Protein 5FHI (pdb70)

Nearest PDB structures (foldseek):
  5f8b-assembly1_A  TM=1.002E+00  e=2.409E-38  Aspergillus fumigatus Af293
  5jpo-assembly1_C-2  TM=8.757E-01  e=5.882E-17  Homo sapiens
  5jpo-assembly1_A  TM=8.731E-01  e=2.558E-16  Homo sapiens
  4glt-assembly2_C  TM=8.383E-01  e=2.809E-10  Methylobacillus flagellatus KT
  4jed-assembly1_A-2  TM=7.674E-01  e=1.368E-09  Methylobacterium radiotolerans JCM 2831

Secondary structure (DSSP, 8-state):
-EEEEEE--SS--TTTHHHHHHHHHTT-EEEEE--TT-HHHHHH-TT--SSEEEETT--EEESHHHHHHHHHHT-TT-STT-SSHHHHHHHHHHHHHIIIIIIIHHHHHHGGGTTSS---HHHHHHHHHHHHHHHHHHHHHTTT-SSSSTTS--HHHHHHHHHHHHHHHHT--HHHHHH-HHHHHHHHHHTTSHHHHTTS------SS-S--S--

Foldseek 3Di:
DAFWEWEAAPAQALLPLLLQLLCVVVVHHYDYHHDWDPPVQCVQVVPGDPTWIAGVVRDTDDDSVVSNVVSNVVPVPDPAQDDDPVLNVLLVVLLVLLVPQALVLVCQLPCCQVVNDPHDQVSNVVSVVSNVVSLVVVLVCQVPHQESGPDDHHSSLQSNLSNCVVCQVAPCAPVNCVVRVSVNVNSVVSCPDCSSVVRHPDDDGHHHGNDDDDD

Organism: Aspergillus fumigatus (strain ATCC MYA-4609 / CBS 101355 / FGSC A1100 / Af293) (NCBI:txid330879)

Structure (mmCIF, N/CA/C/O backbone):
data_5FHI
#
_entry.id   5FHI
#
_cell.length_a   145.413
_cell.length_b   145.413
_cell.length_c   51.266
_cell.angle_alpha   90.00
_cell.angle_beta   90.00
_cell.angle_gamma   120.00
#
_symmetry.space_group_name_H-M   'P 65 2 2'
#
loop_
_entity.id
_entity.type
_entity.pdbx_description
1 polymer 'Glutathione S-transferase, putative'
2 non-polymer GLUTATHIONE
3 water water
#
loop_
_atom_site.group_PDB
_atom_site.id
_atom_site.type_symbol
_atom_site.label_atom_id
_atom_site.label_alt_id
_atom_site.label_comp_id
_atom_site.label_asym_id
_atom_site.label_entity_id
_atom_site.label_seq_id
_atom_site.pdbx_PDB_ins_code
_atom_site.Cartn_x
_atom_site.Cartn_y
_atom_site.Cartn_z
_atom_site.occupancy
_atom_site.B_iso_or_equiv
_atom_site.auth_seq_id
_atom_site.auth_comp_id
_atom_site.auth_asym_id
_atom_site.auth_atom_id
_atom_site.pdbx_PDB_model_num
ATOM 1 N N . MET A 1 1 ? -34.407 -14.332 21.178 1.00 104.05 1 MET A N 1
ATOM 2 C CA . MET A 1 1 ? -35.683 -13.887 21.813 1.00 103.79 1 MET A CA 1
ATOM 3 C C . MET A 1 1 ? -36.798 -13.653 20.806 1.00 115.64 1 MET A C 1
ATOM 4 O O . MET A 1 1 ? -36.596 -13.729 19.595 1.00 112.48 1 MET A O 1
ATOM 20 N N . VAL A 1 2 ? -37.980 -13.369 21.337 1.00 107.03 2 VAL A N 1
ATOM 21 C CA . VAL A 1 2 ? -39.101 -12.893 20.550 1.00 83.18 2 VAL A CA 1
ATOM 22 C C . VAL A 1 2 ? -38.737 -11.558 19.893 1.00 76.54 2 VAL A C 1
ATOM 23 O O . VAL A 1 2 ? -38.227 -10.659 20.557 1.00 71.35 2 VAL A O 1
ATOM 36 N N . PHE A 1 3 ? -38.992 -11.434 18.590 1.00 69.71 3 PHE A N 1
ATOM 37 C CA . PHE A 1 3 ? -38.746 -10.189 17.869 1.00 58.48 3 PHE A CA 1
ATOM 38 C C . PHE A 1 3 ? -39.891 -9.166 18.109 1.00 58.14 3 PHE A C 1
ATOM 39 O O . PHE A 1 3 ? -39.671 -7.949 18.099 1.00 53.03 3 PHE A O 1
ATOM 56 N N . GLY A 1 4 ? -41.106 -9.661 18.328 1.00 49.66 4 GLY A N 1
ATOM 57 C CA . GLY A 1 4 ? -42.220 -8.796 18.638 1.00 51.13 4 GLY A CA 1
ATOM 58 C C . GLY A 1 4 ? -43.542 -9.530 18.716 1.00 51.75 4 GLY A C 1
ATOM 59 O O . GLY A 1 4 ? -43.599 -10.758 18.726 1.00 50.77 4 GLY A O 1
ATOM 63 N N . THR A 1 5 ? -44.612 -8.757 18.730 1.00 46.21 5 THR A N 1
ATOM 64 C CA . THR A 1 5 ? -45.946 -9.270 18.931 1.00 44.55 5 THR A CA 1
ATOM 65 C C . THR A 1 5 ? -46.871 -8.870 17.759 1.00 51.58 5 THR A C 1
ATOM 66 O O . THR A 1 5 ? -46.853 -7.738 17.278 1.00 49.61 5 THR A O 1
ATOM 77 N N . LEU A 1 6 ? -47.661 -9.827 17.301 1.00 52.99 6 LEU A N 1
ATOM 78 C CA . LEU A 1 6 ? -48.554 -9.657 16.175 1.00 48.15 6 LEU A CA 1
ATOM 79 C C . LEU A 1 6 ? -49.952 -9.955 16.618 1.00 51.13 6 LEU A C 1
ATOM 80 O O . LEU A 1 6 ? -50.234 -11.052 17.089 1.00 53.01 6 LEU A O 1
ATOM 96 N N . TYR A 1 7 ? -50.826 -8.981 16.465 1.00 45.33 7 TYR A N 1
ATOM 97 C CA . TYR A 1 7 ? -52.191 -9.130 16.875 1.00 50.56 7 TYR A CA 1
ATOM 98 C C . TYR A 1 7 ? -52.979 -9.490 15.618 1.00 52.04 7 TYR A C 1
ATOM 99 O O . TYR A 1 7 ? -52.817 -8.844 14.601 1.00 55.09 7 TYR A O 1
ATOM 117 N N . THR A 1 8 ? -53.792 -10.528 15.674 1.00 48.95 8 THR A N 1
ATOM 118 C CA . THR A 1 8 ? -54.527 -10.986 14.510 1.00 66.86 8 THR A CA 1
ATOM 119 C C . THR A 1 8 ? -55.704 -11.798 14.972 1.00 65.69 8 THR A C 1
ATOM 120 O O . THR A 1 8 ? -55.983 -11.853 16.164 1.00 67.40 8 THR A O 1
ATOM 131 N N . PHE A 1 9 ? -56.396 -12.426 14.030 1.00 80.15 9 PHE A N 1
ATOM 132 C CA . PHE A 1 9 ? -57.454 -13.383 14.363 1.00 81.13 9 PHE A CA 1
ATOM 133 C C . PHE A 1 9 ? -56.933 -14.805 14.374 1.00 86.92 9 PHE A C 1
ATOM 134 O O . PHE A 1 9 ? -55.836 -15.093 13.873 1.00 82.17 9 PHE A O 1
ATOM 151 N N . PRO A 1 10 ? -57.732 -15.717 14.940 1.00 97.40 10 PRO A N 1
ATOM 152 C CA . PRO A 1 10 ? -57.363 -17.140 14.856 1.00 97.10 10 PRO A CA 1
ATOM 153 C C . PRO A 1 10 ? -57.259 -17.670 13.419 1.00 100.78 10 PRO A C 1
ATOM 154 O O . PRO A 1 10 ? -58.081 -17.322 12.560 1.00 96.65 10 PRO A O 1
ATOM 165 N N . GLY A 1 11 ? -56.230 -18.485 13.179 1.00 117.26 11 GLY A N 1
ATOM 166 C CA . GLY A 1 11 ? -56.079 -19.235 11.940 1.00 104.44 11 GLY A CA 1
ATOM 167 C C . GLY A 1 11 ? -55.308 -18.550 10.827 1.00 88.98 11 GLY A C 1
ATOM 168 O O . GLY A 1 11 ? -54.376 -17.790 11.088 1.00 96.78 11 GLY A O 1
ATOM 172 N N . ASP A 1 12 ? -55.725 -18.825 9.586 1.00 85.76 12 ASP A N 1
ATOM 173 C CA . ASP A 1 12 ? -55.074 -18.318 8.374 1.00 82.35 12 ASP A CA 1
ATOM 174 C C . ASP A 1 12 ? -55.735 -17.082 7.764 1.00 80.94 12 ASP A C 1
ATOM 175 O O . ASP A 1 12 ? -56.360 -17.143 6.693 1.00 82.38 12 ASP A O 1
ATOM 184 N N . GLN A 1 13 ? -55.525 -15.956 8.425 1.00 73.67 13 GLN A N 1
ATOM 185 C CA . GLN A 1 13 ? -56.134 -14.699 8.046 1.00 74.37 13 GLN A CA 1
ATOM 186 C C . GLN A 1 13 ? -55.487 -14.117 6.738 1.00 67.39 13 GLN A C 1
ATOM 187 O O . GLN A 1 13 ? -54.245 -14.169 6.576 1.00 48.24 13 GLN A O 1
ATOM 201 N N . CYS A 1 14 ? -56.343 -13.619 5.816 1.00 65.65 14 CYS A N 1
ATOM 202 C CA . CYS A 1 14 ? -55.928 -13.075 4.496 1.00 55.54 14 CYS A CA 1
ATOM 203 C C . CYS A 1 14 ? -54.750 -12.094 4.598 1.00 55.46 14 CYS A C 1
ATOM 204 O O . CYS A 1 14 ? -53.927 -12.052 3.695 1.00 43.75 14 CYS A O 1
ATOM 212 N N . ARG A 1 15 ? -54.661 -11.288 5.664 1.00 50.07 15 ARG A N 1
ATOM 213 C CA . ARG A 1 15 ? -53.637 -10.245 5.672 1.00 50.43 15 ARG A CA 1
ATOM 214 C C . ARG A 1 15 ? -52.469 -10.571 6.582 1.00 52.60 15 ARG A C 1
ATOM 215 O O . ARG A 1 15 ? -51.588 -9.720 6.803 1.00 48.80 15 ARG A O 1
ATOM 236 N N . THR A 1 16 ? -52.420 -11.803 7.073 1.00 51.55 16 THR A N 1
ATOM 237 C CA . THR A 1 16 ? -51.414 -12.154 8.051 1.00 49.85 16 THR A CA 1
ATOM 238 C C . THR A 1 16 ? -50.483 -13.303 7.668 1.00 48.37 16 THR A C 1
ATOM 239 O O . THR A 1 16 ? -49.378 -13.414 8.235 1.00 48.08 16 THR A O 1
ATOM 250 N N . ILE A 1 17 ? -50.924 -14.174 6.764 1.00 46.41 17 ILE A N 1
ATOM 251 C CA . ILE A 1 17 ? -50.153 -15.353 6.405 1.00 42.92 17 ILE A CA 1
ATOM 252 C C . ILE A 1 17 ? -48.729 -14.977 6.020 1.00 45.61 17 ILE A C 1
ATOM 253 O O . ILE A 1 17 ? -47.761 -15.568 6.505 1.00 42.30 17 ILE A O 1
ATOM 269 N N . ALA A 1 18 ? -48.620 -13.967 5.166 1.00 48.21 18 ALA A N 1
ATOM 270 C CA . ALA A 1 18 ? -47.362 -13.583 4.576 1.00 41.68 18 ALA A CA 1
ATOM 271 C C . ALA A 1 18 ? -46.452 -12.990 5.582 1.00 44.76 18 ALA A C 1
ATOM 272 O O . ALA A 1 18 ? -45.243 -13.094 5.418 1.00 48.50 18 ALA A O 1
ATOM 279 N N . ILE A 1 19 ? -47.020 -12.323 6.589 1.00 45.81 19 ILE A N 1
ATOM 280 C CA . ILE A 1 19 ? -46.236 -11.746 7.693 1.00 42.10 19 ILE A CA 1
ATOM 281 C C . ILE A 1 19 ? -45.627 -12.872 8.564 1.00 43.15 19 ILE A C 1
ATOM 282 O O . ILE A 1 19 ? -44.441 -12.857 8.837 1.00 39.50 19 ILE A O 1
ATOM 298 N N . LYS A 1 20 ? -46.439 -13.815 9.030 1.00 42.01 20 LYS A N 1
ATOM 299 C CA . LYS A 1 20 ? -45.903 -14.963 9.742 1.00 44.69 20 LYS A CA 1
ATOM 300 C C . LYS A 1 20 ? -44.840 -15.632 8.884 1.00 47.86 20 LYS A C 1
ATOM 301 O O . LYS A 1 20 ? -43.768 -15.932 9.362 1.00 52.11 20 LYS A O 1
ATOM 320 N N . ALA A 1 21 ? -45.116 -15.813 7.601 1.00 46.84 21 ALA A N 1
ATOM 321 C CA . ALA A 1 21 ? -44.196 -16.603 6.781 1.00 49.16 21 ALA A CA 1
ATOM 322 C C . ALA A 1 21 ? -42.825 -15.971 6.661 1.00 41.96 21 ALA A C 1
ATOM 323 O O . ALA A 1 21 ? -41.839 -16.685 6.803 1.00 43.28 21 ALA A O 1
ATOM 330 N N . VAL A 1 22 ? -42.735 -14.669 6.401 1.00 42.13 22 VAL A N 1
ATOM 331 C CA . VAL A 1 22 ? -41.417 -14.069 6.244 1.00 47.40 22 VAL A CA 1
ATOM 332 C C . VAL A 1 22 ? -40.705 -13.983 7.615 1.00 56.48 22 VAL A C 1
ATOM 333 O O . VAL A 1 22 ? -39.473 -14.023 7.675 1.00 54.95 22 VAL A O 1
ATOM 346 N N . ALA A 1 23 ? -41.460 -13.914 8.711 1.00 55.03 23 ALA A N 1
ATOM 347 C CA . ALA A 1 23 ? -40.844 -13.856 10.051 1.00 56.20 23 ALA A CA 1
ATOM 348 C C . ALA A 1 23 ? -40.112 -15.154 10.393 1.00 55.12 23 ALA A C 1
ATOM 349 O O . ALA A 1 23 ? -38.973 -15.115 10.859 1.00 54.86 23 ALA A O 1
ATOM 356 N N . LYS A 1 24 ? -40.779 -16.284 10.170 1.00 52.98 24 LYS A N 1
ATOM 357 C CA . LYS A 1 24 ? -40.188 -17.598 10.391 1.00 62.95 24 LYS A CA 1
ATOM 358 C C . LYS A 1 24 ? -39.035 -17.882 9.423 1.00 62.07 24 LYS A C 1
ATOM 359 O O . LYS A 1 24 ? -38.163 -18.665 9.728 1.00 65.93 24 LYS A O 1
ATOM 378 N N . ALA A 1 25 ? -39.004 -17.213 8.283 1.00 57.15 25 ALA A N 1
ATOM 379 C CA . ALA A 1 25 ? -37.971 -17.479 7.289 1.00 59.90 25 ALA A CA 1
ATOM 380 C C . ALA A 1 25 ? -36.725 -16.671 7.617 1.00 64.80 25 ALA A C 1
ATOM 381 O O . ALA A 1 25 ? -35.599 -17.129 7.433 1.00 70.05 25 ALA A O 1
ATOM 388 N N . ASN A 1 26 ? -36.955 -15.451 8.096 1.00 63.07 26 ASN A N 1
ATOM 389 C CA . ASN A 1 26 ? -35.913 -14.567 8.578 1.00 58.65 26 ASN A CA 1
ATOM 390 C C . ASN A 1 26 ? -35.464 -14.857 10.007 1.00 59.06 26 ASN A C 1
ATOM 391 O O . ASN A 1 26 ? -34.666 -14.089 10.591 1.00 58.20 26 ASN A O 1
ATOM 402 N N . GLY A 1 27 ? -36.000 -15.926 10.584 1.00 57.32 27 GLY A N 1
ATOM 403 C CA . GLY A 1 27 ? -35.702 -16.278 11.971 1.00 64.12 27 GLY A CA 1
ATOM 404 C C . GLY A 1 27 ? -36.101 -15.289 13.055 1.00 65.92 27 GLY A C 1
ATOM 405 O O . GLY A 1 27 ? -35.437 -15.211 14.082 1.00 66.41 27 GLY A O 1
ATOM 409 N N . LEU A 1 28 ? -37.173 -14.533 12.838 1.00 66.96 28 LEU A N 1
ATOM 410 C CA . LEU A 1 28 ? -37.719 -13.664 13.873 1.00 61.62 28 LEU A CA 1
ATOM 411 C C . LEU A 1 28 ? -38.909 -14.314 14.560 1.00 58.77 28 LEU A C 1
ATOM 412 O O . LEU A 1 28 ? -39.941 -14.555 13.940 1.00 60.81 28 LEU A O 1
ATOM 428 N N . ASP A 1 29 ? -38.776 -14.596 15.844 1.00 75.14 29 ASP A N 1
ATOM 429 C CA . ASP A 1 29 ? -39.861 -15.229 16.575 1.00 78.34 29 ASP A CA 1
ATOM 430 C C . ASP A 1 29 ? -40.934 -14.191 16.961 1.00 61.92 29 ASP A C 1
ATOM 431 O O . ASP A 1 29 ? -40.650 -13.088 17.402 1.00 63.69 29 ASP A O 1
ATOM 440 N N . LEU A 1 30 ? -42.177 -14.554 16.744 1.00 63.27 30 LEU A N 1
ATOM 441 C CA . LEU A 1 30 ? -43.291 -13.710 17.097 1.00 64.64 30 LEU A CA 1
ATOM 442 C C . LEU A 1 30 ? -44.127 -14.326 18.183 1.00 66.74 30 LEU A C 1
ATOM 443 O O . LEU A 1 30 ? -44.349 -15.532 18.201 1.00 64.29 30 LEU A O 1
ATOM 459 N N . ASP A 1 31 ? -44.623 -13.474 19.065 1.00 62.81 31 ASP A N 1
ATOM 460 C CA . ASP A 1 31 ? -45.711 -13.848 19.928 1.00 64.11 31 ASP A CA 1
ATOM 461 C C . ASP A 1 31 ? -46.984 -13.506 19.151 1.00 55.78 31 ASP A C 1
ATOM 462 O O . ASP A 1 31 ? -47.109 -12.415 18.621 1.00 57.68 31 ASP A O 1
ATOM 471 N N . ILE A 1 32 ? -47.902 -14.448 19.029 1.00 54.54 32 ILE A N 1
ATOM 472 C CA . ILE A 1 32 ? -49.145 -14.216 18.311 1.00 53.40 32 ILE A CA 1
ATOM 473 C C . ILE A 1 32 ? -50.319 -14.112 19.281 1.00 57.29 32 ILE A C 1
ATOM 474 O O . ILE A 1 32 ? -50.588 -15.031 20.043 1.00 66.01 32 ILE A O 1
ATOM 490 N N . ARG A 1 33 ? -51.007 -12.977 19.232 1.00 53.43 33 ARG A N 1
ATOM 491 C CA . ARG A 1 33 ? -52.193 -12.718 20.020 1.00 53.61 33 ARG A CA 1
ATOM 492 C C . ARG A 1 33 ? -53.390 -12.733 19.137 1.00 54.69 33 ARG A C 1
ATOM 493 O O . ARG A 1 33 ? -53.461 -12.000 18.162 1.00 63.13 33 ARG A O 1
ATOM 514 N N . GLU A 1 34 ? -54.364 -13.530 19.521 1.00 53.80 34 GLU A N 1
ATOM 515 C CA . GLU A 1 34 ? -55.496 -13.806 18.676 1.00 60.52 34 GLU A CA 1
ATOM 516 C C . GLU A 1 34 ? -56.759 -13.285 19.296 1.00 56.03 34 GLU A C 1
ATOM 517 O O . GLU A 1 34 ? -57.854 -13.659 18.891 1.00 55.53 34 GLU A O 1
ATOM 529 N N . THR A 1 35 ? -56.590 -12.401 20.271 1.00 60.04 35 THR A N 1
ATOM 530 C CA . THR A 1 35 ? -57.708 -11.753 20.916 1.00 60.25 35 THR A CA 1
ATOM 531 C C . THR A 1 35 ? -57.670 -10.281 20.611 1.00 52.49 35 THR A C 1
ATOM 532 O O . THR A 1 35 ? -56.846 -9.571 21.164 1.00 55.20 35 THR A O 1
ATOM 543 N N . PRO A 1 36 ? -58.547 -9.811 19.730 1.00 52.12 36 PRO A N 1
ATOM 544 C CA . PRO A 1 36 ? -58.525 -8.385 19.379 1.00 55.24 36 PRO A CA 1
ATOM 545 C C . PRO A 1 36 ? -59.088 -7.463 20.414 1.00 51.25 36 PRO A C 1
ATOM 546 O O . PRO A 1 36 ? -59.895 -7.860 21.236 1.00 49.93 36 PRO A O 1
ATOM 557 N N . ARG A 1 37 ? -58.649 -6.213 20.342 1.00 56.14 37 ARG A N 1
ATOM 558 C CA . ARG A 1 37 ? -59.288 -5.099 21.034 1.00 52.92 37 ARG A CA 1
ATOM 559 C C . ARG A 1 37 ? -58.912 -5.067 22.527 1.00 47.77 37 ARG A C 1
ATOM 560 O O . ARG A 1 37 ? -59.554 -4.386 23.294 1.00 42.27 37 ARG A O 1
ATOM 581 N N . THR A 1 38 ? -57.817 -5.743 22.900 1.00 49.61 38 THR A N 1
ATOM 582 C CA . THR A 1 38 ? -57.214 -5.573 24.206 1.00 47.45 38 THR A CA 1
ATOM 583 C C . THR A 1 38 ? -56.487 -4.232 24.277 1.00 55.47 38 THR A C 1
ATOM 584 O O . THR A 1 38 ? -56.101 -3.679 23.236 1.00 51.46 38 THR A O 1
ATOM 595 N N . PRO A 1 39 ? -56.278 -3.722 25.505 1.00 47.01 39 PRO A N 1
ATOM 596 C CA . PRO A 1 39 ? -55.581 -2.451 25.675 1.00 50.71 39 PRO A CA 1
ATOM 597 C C . PRO A 1 39 ? -54.254 -2.366 24.950 1.00 56.58 39 PRO A C 1
ATOM 598 O O . PRO A 1 39 ? -53.959 -1.284 24.451 1.00 52.26 39 PRO A O 1
ATOM 609 N N . ASP A 1 40 ? -53.489 -3.452 24.878 1.00 57.95 40 ASP A N 1
ATOM 610 C CA . ASP A 1 40 ? -52.223 -3.396 24.177 1.00 58.40 40 ASP A CA 1
ATOM 611 C C . ASP A 1 40 ? -52.419 -3.366 22.659 1.00 51.78 40 ASP A C 1
ATOM 612 O O . ASP A 1 40 ? -51.623 -2.784 21.957 1.00 48.41 40 ASP A O 1
ATOM 621 N N . HIS A 1 41 ? -53.473 -3.988 22.161 1.00 47.60 41 HIS A N 1
ATOM 622 C CA . HIS A 1 41 ? -53.759 -3.918 20.730 1.00 51.88 41 HIS A CA 1
ATOM 623 C C . HIS A 1 41 ? -54.203 -2.495 20.350 1.00 47.76 41 HIS A C 1
ATOM 624 O O . HIS A 1 41 ? -53.689 -1.907 19.401 1.00 41.81 41 HIS A O 1
ATOM 638 N N . LEU A 1 42 ? -55.118 -1.926 21.129 1.00 44.65 42 LEU A N 1
ATOM 639 C CA . LEU A 1 42 ? -55.654 -0.613 20.788 1.00 45.73 42 LEU A CA 1
ATOM 640 C C . LEU A 1 42 ? -54.619 0.455 20.986 1.00 45.97 42 LEU A C 1
ATOM 641 O O . LEU A 1 42 ? -54.753 1.552 20.475 1.00 40.64 42 LEU A O 1
ATOM 657 N N . SER A 1 43 ? -53.571 0.121 21.714 1.00 52.46 43 SER A N 1
ATOM 658 C CA . SER A 1 43 ? -52.450 1.017 21.886 1.00 51.33 43 SER A CA 1
ATOM 659 C C . SER A 1 43 ? -51.694 1.192 20.565 1.00 52.91 43 SER A C 1
ATOM 660 O O . SER A 1 43 ? -51.077 2.230 20.323 1.00 44.25 43 SER A O 1
ATOM 668 N N . ILE A 1 44 ? -51.729 0.151 19.722 1.00 53.43 44 ILE A N 1
ATOM 669 C CA . ILE A 1 44 ? -51.136 0.201 18.377 1.00 45.48 44 ILE A CA 1
ATOM 670 C C . ILE A 1 44 ? -52.142 0.750 17.375 1.00 39.69 44 ILE A C 1
ATOM 671 O O . ILE A 1 44 ? -51.880 1.729 16.701 1.00 35.96 44 ILE A O 1
ATOM 687 N N . SER A 1 45 ? -53.295 0.087 17.303 1.00 44.23 45 SER A N 1
ATOM 688 C CA . SER A 1 45 ? -54.372 0.429 16.410 1.00 41.79 45 SER A CA 1
ATOM 689 C C . SER A 1 45 ? -55.567 0.893 17.227 1.00 45.38 45 SER A C 1
ATOM 690 O O . SER A 1 45 ? -56.332 0.089 17.763 1.00 46.64 45 SER A O 1
ATOM 698 N N . LYS A 1 46 ? -55.732 2.199 17.265 1.00 41.41 46 LYS A N 1
ATOM 699 C CA . LYS A 1 46 ? -56.792 2.824 18.017 1.00 44.65 46 LYS A CA 1
ATOM 700 C C . LYS A 1 46 ? -58.132 2.361 17.490 1.00 39.96 46 LYS A C 1
ATOM 701 O O . LYS A 1 46 ? -59.073 2.279 18.228 1.00 47.74 46 LYS A O 1
ATOM 720 N N . LEU A 1 47 ? -58.203 1.998 16.220 1.00 45.94 47 LEU A N 1
ATOM 721 C CA . LEU A 1 47 ? -59.448 1.529 15.646 1.00 50.52 47 LEU A CA 1
ATOM 722 C C . LEU A 1 47 ? -59.700 0.033 15.878 1.00 48.16 47 LEU A C 1
ATOM 723 O O . LEU A 1 47 ? -60.741 -0.499 15.523 1.00 46.17 47 LEU A O 1
ATOM 739 N N . GLY A 1 48 ? -58.727 -0.648 16.442 1.00 43.47 48 GLY A N 1
ATOM 740 C CA . GLY A 1 48 ? -58.859 -2.072 16.681 1.00 51.64 48 GLY A CA 1
ATOM 741 C C . GLY A 1 48 ? -58.787 -2.918 15.414 1.00 51.52 48 GLY A C 1
ATOM 742 O O . GLY A 1 48 ? -59.569 -3.849 15.239 1.00 51.49 48 GLY A O 1
ATOM 746 N N . LYS A 1 49 ? -57.866 -2.583 14.520 1.00 48.04 49 LYS A N 1
ATOM 747 C CA . LYS A 1 49 ? -57.771 -3.299 13.250 1.00 58.06 49 LYS A CA 1
ATOM 748 C C . LYS A 1 49 ? -56.615 -4.294 13.279 1.00 53.46 49 LYS A C 1
ATOM 749 O O . LYS A 1 49 ? -55.565 -4.085 13.917 1.00 40.48 49 LYS A O 1
ATOM 768 N N . VAL A 1 50 ? -56.863 -5.400 12.591 1.00 60.17 50 VAL A N 1
ATOM 769 C CA . VAL A 1 50 ? -55.925 -6.507 12.451 1.00 60.56 50 VAL A CA 1
ATOM 770 C C . VAL A 1 50 ? -55.371 -6.516 11.026 1.00 46.74 50 VAL A C 1
ATOM 771 O O . VAL A 1 50 ? -56.118 -6.291 10.092 1.00 49.30 50 VAL A O 1
ATOM 784 N N . PRO A 1 51 ? -54.074 -6.797 10.850 1.00 39.43 51 PRO A N 1
ATOM 785 C CA . PRO A 1 51 ? -53.039 -7.050 11.845 1.00 43.36 51 PRO A CA 1
ATOM 786 C C . PRO A 1 51 ? -52.429 -5.806 12.440 1.00 41.73 51 PRO A C 1
ATOM 787 O O . PRO A 1 51 ? -52.434 -4.770 11.822 1.00 42.44 51 PRO A O 1
ATOM 798 N N . ALA A 1 52 ? -51.887 -5.939 13.644 1.00 47.18 52 ALA A N 1
ATOM 799 C CA . ALA A 1 52 ? -51.149 -4.873 14.274 1.00 40.19 52 ALA A CA 1
ATOM 800 C C . ALA A 1 52 ? -49.960 -5.485 14.919 1.00 41.95 52 ALA A C 1
ATOM 801 O O . ALA A 1 52 ? -49.954 -6.666 15.242 1.00 46.74 52 ALA A O 1
ATOM 808 N N . PHE A 1 53 ? -48.923 -4.689 15.070 1.00 42.45 53 PHE A N 1
ATOM 809 C CA . PHE A 1 53 ? -47.624 -5.225 15.457 1.00 53.05 53 PHE A CA 1
ATOM 810 C C . PHE A 1 53 ? -46.844 -4.322 16.414 1.00 48.28 53 PHE A C 1
ATOM 811 O O . PHE A 1 53 ? -46.770 -3.108 16.243 1.00 48.28 53 PHE A O 1
ATOM 828 N N . GLN A 1 54 ? -46.211 -4.946 17.388 1.00 44.91 54 GLN A N 1
ATOM 829 C CA . GLN A 1 54 ? -45.335 -4.222 18.284 1.00 49.21 54 GLN A CA 1
ATOM 830 C C . GLN A 1 54 ? -44.088 -5.005 18.497 1.00 46.33 54 GLN A C 1
ATOM 831 O O . GLN A 1 54 ? -44.140 -6.163 18.894 1.00 49.19 54 GLN A O 1
ATOM 845 N N . GLY A 1 55 ? -42.967 -4.365 18.187 1.00 51.35 55 GLY A N 1
ATOM 846 C CA . GLY A 1 55 ? -41.664 -4.951 18.384 1.00 52.21 55 GLY A 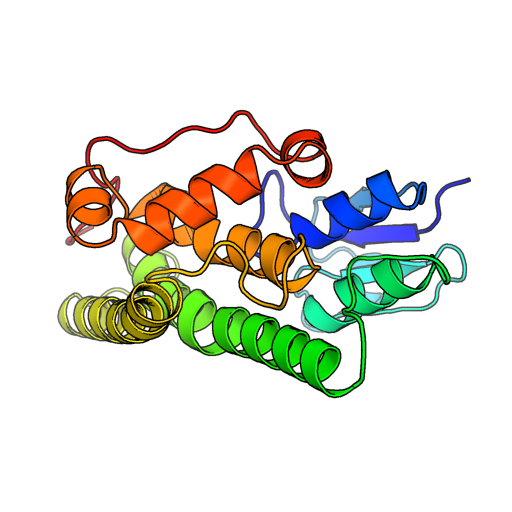CA 1
ATOM 847 C C . GLY A 1 55 ? -41.342 -5.102 19.851 1.00 55.22 55 GLY A C 1
ATOM 848 O O . GLY A 1 55 ? -41.975 -4.486 20.697 1.00 51.49 55 GLY A O 1
ATOM 852 N N . ALA A 1 56 ? -40.388 -5.965 20.152 1.00 58.50 56 ALA A N 1
ATOM 853 C CA . ALA A 1 56 ? -39.780 -6.010 21.473 1.00 62.22 56 ALA A CA 1
ATOM 854 C C . ALA A 1 56 ? -39.142 -4.662 21.778 1.00 59.37 56 ALA A C 1
ATOM 855 O O . ALA A 1 56 ? -39.217 -4.194 22.909 1.00 58.01 56 ALA A O 1
ATOM 862 N N . ASP A 1 57 ? -38.512 -4.081 20.758 1.00 60.56 57 ASP A N 1
ATOM 863 C CA . ASP A 1 57 ? -38.308 -2.638 20.646 1.00 58.05 57 ASP A CA 1
ATOM 864 C C . ASP A 1 57 ? -39.409 -1.869 21.319 1.00 61.17 57 ASP A C 1
ATOM 865 O O . ASP A 1 57 ? -39.156 -0.883 21.983 1.00 55.31 57 ASP A O 1
ATOM 874 N N . SER A 1 58 ? -40.630 -2.315 21.001 1.00 67.24 58 SER A N 1
ATOM 875 C CA . SER A 1 58 ? -41.932 -1.636 21.183 1.00 69.50 58 SER A CA 1
ATOM 876 C C . SER A 1 58 ? -42.197 -0.551 20.106 1.00 60.84 58 SER A C 1
ATOM 877 O O . SER A 1 58 ? -43.088 0.280 20.235 1.00 59.75 58 SER A O 1
ATOM 885 N N . PHE A 1 59 ? -41.447 -0.644 19.016 1.00 58.46 59 PHE A N 1
ATOM 886 C CA . PHE A 1 59 ? -41.787 -0.024 17.735 1.00 57.92 59 PHE A CA 1
ATOM 887 C C . PHE A 1 59 ? -43.151 -0.512 17.247 1.00 53.08 59 PHE A C 1
ATOM 888 O O . PHE A 1 59 ? -43.362 -1.711 17.119 1.00 47.36 59 PHE A O 1
ATOM 905 N N . LYS A 1 60 ? -44.075 0.421 17.015 1.00 50.73 60 LYS A N 1
ATOM 906 C CA . LYS A 1 60 ? -45.469 0.079 16.730 1.00 50.87 60 LYS A CA 1
ATOM 907 C C . LYS A 1 60 ? -45.769 0.202 15.229 1.00 44.72 60 LYS A C 1
ATOM 908 O O . LYS A 1 60 ? -45.294 1.133 14.580 1.00 44.19 60 LYS A O 1
ATOM 927 N N . LEU A 1 61 ? -46.566 -0.725 14.700 1.00 43.36 61 LEU A N 1
ATOM 928 C CA . LEU A 1 61 ? -46.995 -0.710 13.278 1.00 48.48 61 LEU A CA 1
ATOM 929 C C . LEU A 1 61 ? -48.381 -1.283 13.066 1.00 38.21 61 LEU A C 1
ATOM 930 O O . LEU A 1 61 ? -48.773 -2.232 13.709 1.00 37.39 61 LEU A O 1
ATOM 946 N N . PHE A 1 62 ? -49.130 -0.636 12.193 1.00 35.08 62 PHE A N 1
ATOM 947 C CA . PHE A 1 62 ? -50.324 -1.208 11.604 1.00 41.00 62 PHE A CA 1
ATOM 948 C C . PHE A 1 62 ? -50.252 -1.024 10.069 1.00 43.37 62 PHE A C 1
ATOM 949 O O . PHE A 1 62 ? -49.287 -0.435 9.560 1.00 48.63 62 PHE A O 1
ATOM 966 N N . GLU A 1 63 ? -51.260 -1.545 9.367 1.00 45.01 63 GLU A N 1
ATOM 967 C CA . GLU A 1 63 ? -51.259 -1.738 7.900 1.00 42.54 63 GLU A CA 1
ATOM 968 C C . GLU A 1 63 ? -50.439 -3.003 7.540 1.00 41.97 63 GLU A C 1
ATOM 969 O O . GLU A 1 63 ? -49.220 -3.066 7.732 1.00 33.72 63 GLU A O 1
ATOM 977 N N . CYS A 1 64 ? -51.123 -4.000 6.987 1.00 37.62 64 CYS A N 1
ATOM 978 C CA . CYS A 1 64 ? -50.481 -5.255 6.733 1.00 41.32 64 CYS A CA 1
ATOM 979 C C . CYS A 1 64 ? -49.269 -5.064 5.796 1.00 38.33 64 CYS A C 1
ATOM 980 O O . CYS A 1 64 ? -48.205 -5.617 6.062 1.00 37.59 64 CYS A O 1
ATOM 988 N N . MET A 1 65 ? -49.385 -4.228 4.765 1.00 33.87 65 MET A N 1
ATOM 989 C CA . MET A 1 65 ? -48.245 -3.999 3.872 1.00 39.55 65 MET A CA 1
ATOM 990 C C . MET A 1 65 ? -47.027 -3.478 4.656 1.00 39.46 65 MET A C 1
ATOM 991 O O . MET A 1 65 ? -45.874 -3.864 4.397 1.00 34.94 65 MET A O 1
ATOM 1005 N N . ALA A 1 66 ? -47.259 -2.589 5.603 1.00 39.27 66 ALA A N 1
ATOM 1006 C CA . ALA A 1 66 ? -46.107 -2.011 6.292 1.00 40.81 66 ALA A CA 1
ATOM 1007 C C . ALA A 1 66 ? -45.467 -3.050 7.182 1.00 39.19 66 ALA A C 1
ATOM 1008 O O . ALA A 1 66 ? -44.241 -3.099 7.271 1.00 39.86 66 ALA A O 1
ATOM 1015 N N . ILE A 1 67 ? -46.282 -3.875 7.831 1.00 34.06 67 ILE A N 1
ATOM 1016 C CA . ILE A 1 67 ? -45.758 -4.879 8.739 1.00 39.21 67 ILE A CA 1
ATOM 1017 C C . ILE A 1 67 ? -44.945 -5.902 7.916 1.00 44.26 67 ILE A C 1
ATOM 1018 O O . ILE A 1 67 ? -43.833 -6.255 8.324 1.00 39.69 67 ILE A O 1
ATOM 1034 N N . ALA A 1 68 ? -45.476 -6.328 6.754 1.00 42.04 68 ALA A N 1
ATOM 1035 C CA . ALA A 1 68 ? -44.843 -7.359 5.926 1.00 39.32 68 ALA A CA 1
ATOM 1036 C C . ALA A 1 68 ? -43.510 -6.856 5.443 1.00 39.71 68 ALA A C 1
ATOM 1037 O O . ALA A 1 68 ? -42.528 -7.586 5.391 1.00 36.96 68 ALA A O 1
ATOM 1044 N N . LEU A 1 69 ? -43.497 -5.596 5.053 1.00 39.35 69 LEU A N 1
ATOM 1045 C CA . LEU A 1 69 ? -42.313 -5.023 4.484 1.00 37.21 69 LEU A CA 1
ATOM 1046 C C . LEU A 1 69 ? -41.225 -4.838 5.566 1.00 39.55 69 LEU A C 1
ATOM 1047 O O . LEU A 1 69 ? -40.048 -5.106 5.341 1.00 35.97 69 LEU A O 1
ATOM 1063 N N . TYR A 1 70 ? -41.632 -4.392 6.751 1.00 45.59 70 TYR A N 1
ATOM 1064 C CA . TYR A 1 70 ? -40.699 -4.168 7.848 1.00 43.10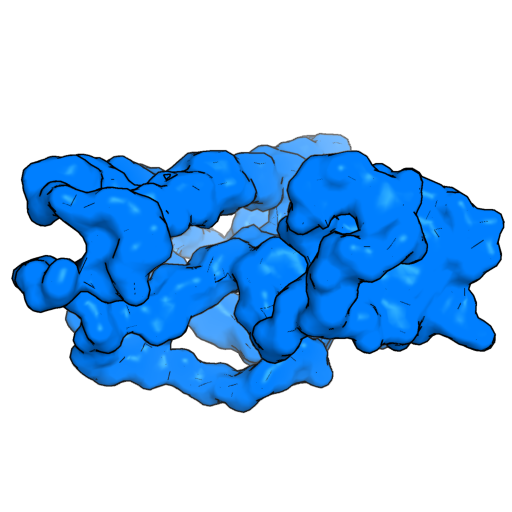 70 TYR A CA 1
ATOM 1065 C C . TYR A 1 70 ? -40.037 -5.474 8.264 1.00 47.23 70 TYR A C 1
ATOM 1066 O O . TYR A 1 70 ? -38.831 -5.536 8.414 1.00 47.53 70 TYR A O 1
ATOM 1084 N N . ILE A 1 71 ? -40.828 -6.522 8.440 1.00 49.19 71 ILE A N 1
ATOM 1085 C CA . ILE A 1 71 ? -40.260 -7.818 8.753 1.00 45.85 71 ILE A CA 1
ATOM 1086 C C . ILE A 1 71 ? -39.311 -8.294 7.697 1.00 47.14 71 ILE A C 1
ATOM 1087 O O . ILE A 1 71 ? -38.231 -8.743 8.012 1.00 51.69 71 ILE A O 1
ATOM 1103 N N . THR A 1 72 ? -39.743 -8.235 6.444 1.00 48.34 72 THR A N 1
ATOM 1104 C CA . THR A 1 72 ? -38.961 -8.740 5.339 1.00 46.43 72 THR A CA 1
ATOM 1105 C C . THR A 1 72 ? -37.624 -8.006 5.251 1.00 47.49 72 THR A C 1
ATOM 1106 O O . THR A 1 72 ? -36.603 -8.614 4.973 1.00 48.58 72 THR A O 1
ATOM 1117 N N . SER A 1 73 ? -37.635 -6.705 5.507 1.00 44.73 73 SER A N 1
ATOM 1118 C CA . SER A 1 73 ? -36.438 -5.885 5.340 1.00 48.10 73 SER A CA 1
ATOM 1119 C C . SER A 1 73 ? -35.354 -6.159 6.387 1.00 53.32 73 SER A C 1
ATOM 1120 O O . SER A 1 73 ? -34.196 -5.753 6.210 1.00 53.93 73 SER A O 1
ATOM 1128 N N . GLN A 1 74 ? -35.750 -6.794 7.488 1.00 51.04 74 GLN A N 1
ATOM 1129 C CA . GLN A 1 74 ? -34.814 -7.152 8.561 1.00 55.20 74 GLN A CA 1
ATOM 1130 C C . GLN A 1 74 ? -33.632 -7.967 8.036 1.00 54.86 74 GLN A C 1
ATOM 1131 O O . GLN A 1 74 ? -32.548 -7.937 8.604 1.00 67.52 74 GLN A O 1
ATOM 1145 N N . ASN A 1 75 ? -33.871 -8.716 6.969 1.00 54.38 75 ASN A N 1
ATOM 1146 C CA . ASN A 1 75 ? -32.862 -9.538 6.324 1.00 53.83 75 ASN A CA 1
ATOM 1147 C C . ASN A 1 75 ? -32.273 -8.797 5.137 1.00 59.52 75 ASN A C 1
ATOM 1148 O O . ASN A 1 75 ? -32.753 -8.902 4.005 1.00 56.92 75 ASN A O 1
ATOM 1159 N N . GLU A 1 76 ? -31.215 -8.047 5.407 1.00 66.69 76 GLU A N 1
ATOM 1160 C CA . GLU A 1 76 ? -30.515 -7.285 4.377 1.00 67.17 76 GLU A CA 1
ATOM 1161 C C . GLU A 1 76 ? -30.042 -8.156 3.194 1.00 60.49 76 GLU A C 1
ATOM 1162 O O . GLU A 1 76 ? -29.724 -7.622 2.145 1.00 57.89 76 GLU A O 1
ATOM 1174 N N . GLN A 1 77 ? -30.035 -9.479 3.340 1.00 56.87 77 GLN A N 1
ATOM 1175 C CA . GLN A 1 77 ? -29.692 -10.363 2.218 1.00 62.99 77 GLN A CA 1
ATOM 1176 C C . GLN A 1 77 ? -30.932 -11.004 1.586 1.00 65.10 77 GLN A C 1
ATOM 1177 O O . GLN A 1 77 ? -30.813 -11.973 0.824 1.00 63.08 77 GLN A O 1
ATOM 1191 N N . THR A 1 78 ? -32.122 -10.491 1.898 1.00 61.81 78 THR A N 1
ATOM 1192 C CA . THR A 1 78 ? -33.320 -11.138 1.403 1.00 62.63 78 THR A CA 1
ATOM 1193 C C . THR A 1 78 ? -33.378 -11.117 -0.094 1.00 54.10 78 THR A C 1
ATOM 1194 O O . THR A 1 78 ? -32.892 -10.207 -0.749 1.00 61.01 78 THR A O 1
ATOM 1205 N N . THR A 1 79 ? -34.024 -12.142 -0.599 1.00 53.52 79 THR A N 1
ATOM 1206 C CA . THR A 1 79 ? -34.247 -12.357 -2.016 1.00 56.97 79 THR A CA 1
ATOM 1207 C C . THR A 1 79 ? -35.679 -11.917 -2.410 1.00 58.41 79 THR A C 1
ATOM 1208 O O . THR A 1 79 ? -36.004 -11.800 -3.584 1.00 54.20 79 THR A O 1
ATOM 1219 N N . LEU A 1 80 ? -36.520 -11.668 -1.401 1.00 60.56 80 LEU A N 1
ATOM 1220 C CA . LEU A 1 80 ? -37.955 -11.504 -1.603 1.00 58.38 80 LEU A CA 1
ATOM 1221 C C . LEU A 1 80 ? -38.429 -10.109 -2.006 1.00 51.11 80 LEU A C 1
ATOM 1222 O O . LEU A 1 80 ? -39.621 -9.907 -2.214 1.00 47.67 80 LEU A O 1
ATOM 1238 N N . LEU A 1 81 ? -37.502 -9.167 -2.134 1.00 51.78 81 LEU A N 1
ATOM 1239 C CA . LEU A 1 81 ? -37.855 -7.797 -2.449 1.00 48.41 81 LEU A CA 1
ATOM 1240 C C . LEU A 1 81 ? -37.319 -7.348 -3.768 1.00 46.72 81 LEU A C 1
ATOM 1241 O O . LEU A 1 81 ? -37.079 -6.166 -3.983 1.00 48.71 81 LEU A O 1
ATOM 1257 N N . GLY A 1 82 ? -37.198 -8.290 -4.691 1.00 50.79 82 GLY A N 1
ATOM 1258 C CA . GLY A 1 82 ? -36.775 -7.944 -6.036 1.00 51.36 82 GLY A CA 1
ATOM 1259 C C . GLY A 1 82 ? -35.291 -7.624 -6.201 1.00 54.50 82 GLY A C 1
ATOM 1260 O O . GLY A 1 82 ? -34.543 -7.407 -5.227 1.00 44.47 82 GLY A O 1
ATOM 1264 N N . LYS A 1 83 ? -34.894 -7.641 -7.472 1.00 58.00 83 LYS A N 1
ATOM 1265 C CA . LYS A 1 83 ? -33.524 -7.398 -7.923 1.00 54.11 83 LYS A CA 1
ATOM 1266 C C . LYS A 1 83 ? -33.124 -5.933 -7.936 1.00 52.17 83 LYS A C 1
ATOM 1267 O O . LYS A 1 83 ? -31.983 -5.626 -7.652 1.00 54.47 83 LYS A O 1
ATOM 1286 N N . ASP A 1 84 ? -34.042 -5.062 -8.359 1.00 49.42 84 ASP A N 1
ATOM 1287 C CA . ASP A 1 84 ? -33.770 -3.650 -8.656 1.00 43.82 84 ASP A CA 1
ATOM 1288 C C . ASP A 1 84 ? -35.004 -2.827 -8.361 1.00 47.94 84 ASP A C 1
ATOM 1289 O O . ASP A 1 84 ? -36.016 -3.384 -7.948 1.00 52.60 84 ASP A O 1
ATOM 1298 N N . LYS A 1 85 ? -34.946 -1.523 -8.637 1.00 49.51 85 LYS A N 1
ATOM 1299 C CA . LYS A 1 85 ? -36.009 -0.608 -8.228 1.00 46.94 85 LYS A CA 1
ATOM 1300 C C . LYS A 1 85 ? -37.308 -0.863 -8.974 1.00 43.74 85 LYS A C 1
ATOM 1301 O O . LYS A 1 85 ? -38.392 -0.630 -8.461 1.00 47.58 85 LYS A O 1
ATOM 1320 N N . LYS A 1 86 ? -37.194 -1.382 -10.175 1.00 46.09 86 LYS A N 1
ATOM 1321 C CA . LYS A 1 86 ? -38.357 -1.680 -10.981 1.00 51.04 86 LYS A CA 1
ATOM 1322 C C . LYS A 1 86 ? -39.190 -2.801 -10.391 1.00 47.66 86 LYS A C 1
ATOM 1323 O O . LYS A 1 86 ? -40.407 -2.673 -10.200 1.00 47.80 86 LYS A O 1
ATOM 1342 N N . GLU A 1 87 ? -38.516 -3.894 -10.098 1.00 41.80 87 GLU A N 1
ATOM 1343 C CA . GLU A 1 87 ? -39.147 -5.033 -9.477 1.00 46.93 87 GLU A CA 1
ATOM 1344 C C . GLU A 1 87 ? -39.668 -4.733 -8.054 1.00 48.21 87 GLU A C 1
ATOM 1345 O O . GLU A 1 87 ? -40.674 -5.301 -7.626 1.00 37.93 87 GLU A O 1
ATOM 1357 N N . TYR A 1 88 ? -38.965 -3.885 -7.307 1.00 42.33 88 TYR A N 1
ATOM 1358 C CA . TYR A 1 88 ? -39.465 -3.518 -6.009 1.00 44.67 88 TYR A CA 1
ATOM 1359 C C . TYR A 1 88 ? -40.827 -2.809 -6.147 1.00 39.23 88 TYR A C 1
ATOM 1360 O O . TYR A 1 88 ? -41.781 -3.126 -5.466 1.00 39.47 88 TYR A O 1
ATOM 1378 N N . ALA A 1 89 ? -40.900 -1.886 -7.070 1.00 35.83 89 ALA A N 1
ATOM 1379 C CA . ALA A 1 89 ? -42.128 -1.195 -7.341 1.00 40.07 89 ALA A CA 1
ATOM 1380 C C . ALA A 1 89 ? -43.243 -2.133 -7.805 1.00 40.27 89 ALA A C 1
ATOM 1381 O O . ALA A 1 89 ? -44.390 -1.890 -7.503 1.00 39.79 89 ALA A O 1
ATOM 1388 N N . GLU A 1 90 ? -42.911 -3.168 -8.566 1.00 45.72 90 GLU A N 1
ATOM 1389 C CA . GLU A 1 90 ? -43.903 -4.165 -9.005 1.00 36.99 90 GLU A CA 1
ATOM 1390 C C . GLU A 1 90 ? -44.493 -4.943 -7.845 1.00 39.75 90 GLU A C 1
ATOM 1391 O O . GLU A 1 90 ? -45.656 -5.292 -7.855 1.00 40.61 90 GLU A O 1
ATOM 1403 N N . ILE A 1 91 ? -43.652 -5.234 -6.855 1.00 43.90 91 ILE A N 1
ATOM 1404 C CA . ILE A 1 91 ? -44.082 -5.878 -5.652 1.00 43.50 91 ILE A CA 1
ATOM 1405 C C . ILE A 1 91 ? -45.028 -4.949 -4.882 1.00 40.41 91 ILE A C 1
ATOM 1406 O O . ILE A 1 91 ? -46.045 -5.384 -4.390 1.00 34.59 91 ILE A O 1
ATOM 1422 N N . ILE A 1 92 ? -44.704 -3.666 -4.805 1.00 35.65 92 ILE A N 1
ATOM 1423 C CA . ILE A 1 92 ? -45.582 -2.764 -4.106 1.00 38.33 92 ILE A CA 1
ATOM 1424 C C . ILE A 1 92 ? -46.937 -2.756 -4.821 1.00 42.31 92 ILE A C 1
ATOM 1425 O O . ILE A 1 92 ? -48.000 -2.768 -4.162 1.00 38.38 92 ILE A O 1
ATOM 1441 N N . LYS A 1 93 ? -46.885 -2.768 -6.157 1.00 35.07 93 LYS A N 1
ATOM 1442 C CA . LYS A 1 93 ? -48.057 -2.678 -6.978 1.00 33.73 93 LYS A CA 1
ATOM 1443 C C . LYS A 1 93 ? -49.018 -3.839 -6.682 1.00 37.95 93 LYS A C 1
ATOM 1444 O O . LYS A 1 93 ? -50.231 -3.654 -6.432 1.00 33.59 93 LYS A O 1
ATOM 1463 N N . TRP A 1 94 ? -48.469 -5.042 -6.723 1.00 36.14 94 TRP A N 1
ATOM 1464 C CA . TRP A 1 94 ? -49.327 -6.195 -6.643 1.00 41.17 94 TRP A CA 1
ATOM 1465 C C . TRP A 1 94 ? -49.868 -6.309 -5.220 1.00 33.78 94 TRP A C 1
ATOM 1466 O O . TRP A 1 94 ? -51.025 -6.646 -5.036 1.00 33.92 94 TRP A O 1
ATOM 1487 N N . MET A 1 95 ? -49.044 -6.001 -4.221 1.00 36.68 95 MET A N 1
ATOM 1488 C CA . MET A 1 95 ? -49.515 -6.009 -2.821 1.00 38.61 95 MET A CA 1
ATOM 1489 C C . MET A 1 95 ? -50.669 -5.033 -2.631 1.00 33.47 95 MET A C 1
ATOM 1490 O O . MET A 1 95 ? -51.733 -5.388 -2.114 1.00 33.12 95 MET A O 1
ATOM 1504 N N . SER A 1 96 ? -50.475 -3.829 -3.116 1.00 29.61 96 SER A N 1
ATOM 1505 C CA . SER A 1 96 ? -51.510 -2.800 -3.016 1.00 33.60 96 SER A CA 1
ATOM 1506 C C . SER A 1 96 ? -52.782 -3.137 -3.835 1.00 36.54 96 SER A C 1
ATOM 1507 O O . SER A 1 96 ? -53.903 -2.915 -3.351 1.00 37.53 96 SER A O 1
ATOM 1515 N N . PHE A 1 97 ? -52.614 -3.632 -5.057 1.00 30.89 97 PHE A N 1
ATOM 1516 C CA . PHE A 1 97 ? -53.735 -4.066 -5.862 1.00 34.45 97 PHE A CA 1
ATOM 1517 C C . PHE A 1 97 ? -54.530 -5.192 -5.186 1.00 39.87 97 PHE A C 1
ATOM 1518 O O . PHE A 1 97 ? -55.773 -5.150 -5.184 1.00 33.79 97 PHE A O 1
ATOM 1535 N N . PHE A 1 98 ? -53.837 -6.218 -4.670 1.00 34.83 98 PHE A N 1
ATOM 1536 C CA . PHE A 1 98 ? -54.555 -7.324 -4.020 1.00 37.54 98 PHE A CA 1
ATOM 1537 C C . PHE A 1 98 ? -55.258 -6.805 -2.758 1.00 38.66 98 PHE A C 1
ATOM 1538 O O . PHE A 1 98 ? -56.380 -7.188 -2.487 1.00 39.30 98 PHE A O 1
ATOM 1555 N N . ASN A 1 99 ? -54.626 -5.904 -2.016 1.00 36.69 99 ASN A N 1
ATOM 1556 C CA . ASN A 1 99 ? -55.190 -5.453 -0.746 1.00 38.86 99 ASN A CA 1
ATOM 1557 C C . ASN A 1 99 ? -56.422 -4.573 -0.958 1.00 42.19 99 ASN A C 1
ATOM 1558 O O . ASN A 1 99 ? -57.322 -4.575 -0.131 1.00 46.86 99 ASN A O 1
ATOM 1569 N N . THR A 1 100 ? -56.464 -3.818 -2.052 1.00 43.04 100 THR A N 1
ATOM 1570 C CA . THR A 1 100 ? -57.558 -2.863 -2.266 1.00 46.48 100 THR A CA 1
ATOM 1571 C C . THR A 1 100 ? -58.537 -3.341 -3.338 1.00 46.91 100 THR A C 1
ATOM 1572 O O . THR A 1 100 ? -59.723 -3.410 -3.092 1.00 52.73 100 THR A O 1
ATOM 1583 N N . GLU A 1 101 ? -58.066 -3.717 -4.513 1.00 47.22 101 GLU A N 1
ATOM 1584 C CA . GLU A 1 101 ? -59.003 -4.113 -5.551 1.00 47.73 101 GLU A CA 1
ATOM 1585 C C . GLU A 1 101 ? -59.493 -5.546 -5.448 1.00 47.89 101 GLU A C 1
ATOM 1586 O O . GLU A 1 101 ? -60.350 -5.893 -6.226 1.00 52.76 101 GLU A O 1
ATOM 1598 N N . ILE A 1 102 ? -58.999 -6.373 -4.518 1.00 44.53 102 ILE A N 1
ATOM 1599 C CA . ILE A 1 102 ? -59.531 -7.736 -4.398 1.00 42.18 102 ILE A CA 1
ATOM 1600 C C . ILE A 1 102 ? -60.089 -7.998 -3.016 1.00 41.16 102 ILE A C 1
ATOM 1601 O O . ILE A 1 102 ? -61.289 -8.251 -2.891 1.00 43.78 102 ILE A O 1
ATOM 1617 N N . VAL A 1 103 ? -59.271 -7.896 -1.980 1.00 35.36 103 VAL A N 1
ATOM 1618 C CA . VAL A 1 103 ? -59.729 -8.178 -0.618 1.00 38.25 103 VAL A CA 1
ATOM 1619 C C . VAL A 1 103 ? -60.888 -7.295 -0.143 1.00 41.35 103 VAL A C 1
ATOM 1620 O O . VAL A 1 103 ? -61.833 -7.781 0.458 1.00 40.54 103 VAL A O 1
ATOM 1633 N N . ILE A 1 104 ? -60.779 -5.999 -0.374 1.00 38.89 104 ILE A N 1
ATOM 1634 C CA . ILE A 1 104 ? -61.825 -5.083 -0.026 1.00 40.25 104 ILE A CA 1
ATOM 1635 C C . ILE A 1 104 ? -63.143 -5.401 -0.722 1.00 43.45 104 ILE A C 1
ATOM 1636 O O . ILE A 1 104 ? -64.177 -5.435 -0.074 1.00 43.00 104 ILE A O 1
ATOM 1652 N N . LEU A 1 105 ? -63.126 -5.639 -2.029 1.00 48.94 105 LEU A N 1
ATOM 1653 C CA . LEU A 1 105 ? -64.368 -5.942 -2.735 1.00 50.88 105 LEU A CA 1
ATOM 1654 C C . LEU A 1 105 ? -64.890 -7.331 -2.368 1.00 51.34 105 LEU A C 1
ATOM 1655 O O . LEU A 1 105 ? -66.101 -7.528 -2.204 1.00 50.60 105 LEU A O 1
ATOM 1671 N N . MET A 1 106 ? -63.985 -8.294 -2.232 1.00 45.22 106 MET A N 1
ATOM 1672 C CA . MET A 1 106 ? -64.424 -9.633 -1.911 1.00 47.64 106 MET A CA 1
ATOM 1673 C C . MET A 1 106 ? -65.074 -9.651 -0.545 1.00 53.78 106 MET A C 1
ATOM 1674 O O . MET A 1 106 ? -65.999 -10.445 -0.286 1.00 53.04 106 MET A O 1
ATOM 1688 N N . THR A 1 107 ? -64.588 -8.779 0.338 1.00 55.83 107 THR A N 1
ATOM 1689 C CA . THR A 1 107 ? -65.177 -8.636 1.670 1.00 52.06 107 THR A CA 1
ATOM 1690 C C . THR A 1 107 ? -66.598 -8.105 1.547 1.00 51.42 107 THR A C 1
ATOM 1691 O O . THR A 1 107 ? -67.481 -8.605 2.192 1.00 53.43 107 THR A O 1
ATOM 1702 N N . GLN A 1 108 ? -66.813 -7.090 0.722 1.00 51.56 108 GLN A N 1
ATOM 1703 C CA . GLN A 1 108 ? -68.177 -6.654 0.427 1.00 58.82 108 GLN A CA 1
ATOM 1704 C C . GLN A 1 108 ? -69.043 -7.743 -0.195 1.00 63.29 108 GLN A C 1
ATOM 1705 O O . GLN A 1 108 ? -70.260 -7.736 -0.028 1.00 64.67 108 GLN A O 1
ATOM 1719 N N . GLN A 1 109 ? -68.441 -8.660 -0.933 1.00 61.23 109 GLN A N 1
ATOM 1720 C CA . GLN A 1 109 ? -69.198 -9.793 -1.453 1.00 64.54 109 GLN A CA 1
ATOM 1721 C C . GLN A 1 109 ? -69.544 -10.803 -0.349 1.00 64.14 109 GLN A C 1
ATOM 1722 O O . GLN A 1 109 ? -70.643 -11.368 -0.343 1.00 62.22 109 GLN A O 1
ATOM 1736 N N . LEU A 1 110 ? -68.627 -10.977 0.603 1.00 56.96 110 LEU A N 1
ATOM 1737 C CA . LEU A 1 110 ? -68.709 -12.053 1.585 1.00 59.37 110 LEU A CA 1
ATOM 1738 C C . LEU A 1 110 ? -69.573 -11.727 2.799 1.00 66.61 110 LEU A C 1
ATOM 1739 O O . LEU A 1 110 ? -70.415 -12.529 3.190 1.00 67.98 110 LEU A O 1
ATOM 1755 N N . LEU A 1 111 ? -69.367 -10.558 3.396 1.00 69.47 111 LEU A N 1
ATOM 1756 C CA . LEU A 1 111 ? -69.968 -10.246 4.697 1.00 73.03 111 LEU A CA 1
ATOM 1757 C C . LEU A 1 111 ? -71.494 -10.347 4.700 1.00 75.94 111 LEU A C 1
ATOM 1758 O O . LEU A 1 111 ? -72.064 -10.952 5.608 1.00 79.61 111 LEU A O 1
ATOM 1774 N N . PRO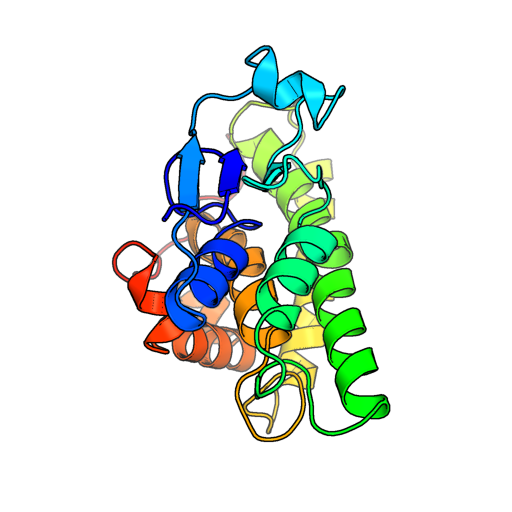 A 1 112 ? -72.159 -9.780 3.685 1.00 70.26 112 PRO A N 1
ATOM 1775 C CA . PRO A 1 112 ? -73.617 -9.921 3.610 1.00 78.41 112 PRO A CA 1
ATOM 1776 C C . PRO A 1 112 ? -74.074 -11.376 3.609 1.00 85.10 112 PRO A C 1
ATOM 1777 O O . PRO A 1 112 ? -75.180 -11.661 4.086 1.00 85.18 112 PRO A O 1
ATOM 1788 N N . GLN A 1 113 ? -73.242 -12.280 3.088 1.00 78.92 113 GLN A N 1
ATOM 1789 C CA . GLN A 1 113 ? -73.617 -13.691 3.004 1.00 77.02 113 GLN A CA 1
ATOM 1790 C C . GLN A 1 113 ? -73.313 -14.459 4.275 1.00 73.71 113 GLN A C 1
ATOM 1791 O O . GLN A 1 113 ? -73.585 -15.644 4.353 1.00 75.62 113 GLN A O 1
ATOM 1805 N N . LEU A 1 114 ? -72.734 -13.786 5.260 1.00 72.72 114 LEU A N 1
ATOM 1806 C CA . LEU A 1 114 ? -72.427 -14.416 6.533 1.00 76.67 114 LEU A CA 1
ATOM 1807 C C . LEU A 1 114 ? -73.294 -13.827 7.618 1.00 81.73 114 LEU A C 1
ATOM 1808 O O . LEU A 1 114 ? -73.302 -14.332 8.734 1.00 82.75 114 LEU A O 1
ATOM 1824 N N . GLY A 1 115 ? -74.006 -12.751 7.278 1.00 88.20 115 GLY A N 1
ATOM 1825 C CA . GLY A 1 115 ? -74.912 -12.077 8.191 1.00 97.15 115 GLY A CA 1
ATOM 1826 C C . GLY A 1 115 ? -74.379 -10.768 8.747 1.00 107.16 115 GLY A C 1
ATOM 1827 O O . GLY A 1 115 ? -75.157 -9.926 9.192 1.00 103.15 115 GLY A O 1
ATOM 1831 N N . VAL A 1 116 ? -73.060 -10.596 8.707 1.00 106.35 116 VAL A N 1
ATOM 1832 C CA . VAL A 1 116 ? -72.390 -9.500 9.405 1.00 108.73 116 VAL A CA 1
ATOM 1833 C C . VAL A 1 116 ? -72.979 -8.149 9.025 1.00 100.86 116 VAL A C 1
ATOM 1834 O O . VAL A 1 116 ? -73.640 -7.508 9.834 1.00 104.04 116 VAL A O 1
ATOM 1847 N N . ILE A 1 117 ? -72.730 -7.722 7.795 1.00 94.92 117 ILE A N 1
ATOM 1848 C CA . ILE A 1 117 ? -73.222 -6.440 7.314 1.00 97.13 117 ILE A CA 1
ATOM 1849 C C . ILE A 1 117 ? -74.580 -6.759 6.683 1.00 100.80 117 ILE A C 1
ATOM 1850 O O . ILE A 1 117 ? -74.830 -7.908 6.340 1.00 89.09 117 ILE A O 1
ATOM 1866 N N . PRO A 1 118 ? -75.497 -5.771 6.610 1.00 108.80 118 PRO A N 1
ATOM 1867 C CA . PRO A 1 118 ? -76.817 -6.055 6.019 1.00 102.68 118 PRO A CA 1
ATOM 1868 C C . PRO A 1 118 ? -76.751 -6.710 4.641 1.00 100.63 118 PRO A C 1
ATOM 1869 O O . PRO A 1 118 ? -75.746 -6.567 3.937 1.00 103.82 118 PRO A O 1
ATOM 1880 N N . TYR A 1 119 ? -77.827 -7.398 4.263 1.00 96.91 119 TYR A N 1
ATOM 1881 C CA . TYR A 1 119 ? -77.845 -8.208 3.043 1.00 91.99 119 TYR A CA 1
ATOM 1882 C C . TYR A 1 119 ? -78.677 -7.641 1.884 1.00 92.79 119 TYR A C 1
ATOM 1883 O O . TYR A 1 119 ? -79.735 -7.056 2.078 1.00 94.96 119 TYR A O 1
ATOM 1901 N N . ASP A 1 120 ? -78.206 -7.888 0.666 1.00 89.43 120 ASP A N 1
ATOM 1902 C CA . ASP A 1 120 ? -78.922 -7.513 -0.539 1.00 84.63 120 ASP A CA 1
ATOM 1903 C C . ASP A 1 120 ? -78.253 -8.165 -1.748 1.00 88.41 120 ASP A C 1
ATOM 1904 O O . ASP A 1 120 ? -77.113 -7.835 -2.068 1.00 84.36 120 ASP A O 1
ATOM 1913 N N . ARG A 1 121 ? -78.964 -9.051 -2.446 1.00 88.63 121 ARG A N 1
ATOM 1914 C CA . ARG A 1 121 ? -78.333 -9.834 -3.512 1.00 88.10 121 ARG A CA 1
ATOM 1915 C C . ARG A 1 121 ? -77.949 -8.960 -4.704 1.00 84.00 121 ARG A C 1
ATOM 1916 O O . ARG A 1 121 ? -76.989 -9.252 -5.419 1.00 82.58 121 ARG A O 1
ATOM 1937 N N . ASP A 1 122 ? -78.689 -7.896 -4.952 1.00 79.03 122 ASP A N 1
ATOM 1938 C CA . ASP A 1 122 ? -78.307 -7.059 -6.068 1.00 78.93 122 ASP A CA 1
ATOM 1939 C C . ASP A 1 122 ? -76.973 -6.369 -5.767 1.00 76.76 122 ASP A C 1
ATOM 1940 O O . ASP A 1 122 ? -76.171 -6.157 -6.675 1.00 70.71 122 ASP A O 1
ATOM 1949 N N . GLN A 1 123 ? -76.728 -6.051 -4.497 1.00 81.50 123 GLN A N 1
ATOM 1950 C CA . GLN A 1 123 ? -75.479 -5.404 -4.094 1.00 86.79 123 GLN A CA 1
ATOM 1951 C C . GLN A 1 123 ? -74.369 -6.454 -4.000 1.00 79.47 123 GLN A C 1
ATOM 1952 O O . GLN A 1 123 ? -73.229 -6.204 -4.404 1.00 68.66 123 GLN A O 1
ATOM 1966 N N . VAL A 1 124 ? -74.711 -7.635 -3.491 1.00 73.33 124 VAL A N 1
ATOM 1967 C CA . VAL A 1 124 ? -73.738 -8.705 -3.355 1.00 67.72 124 VAL A CA 1
ATOM 1968 C C . VAL A 1 124 ? -73.260 -9.147 -4.730 1.00 65.52 124 VAL A C 1
ATOM 1969 O O . VAL A 1 124 ? -72.100 -9.544 -4.887 1.00 62.90 124 VAL A O 1
ATOM 1982 N N . GLU A 1 125 ? -74.129 -9.055 -5.731 1.00 68.11 125 GLU A N 1
ATOM 1983 C CA . GLU A 1 125 ? -73.759 -9.467 -7.082 1.00 70.06 125 GLU A CA 1
ATOM 1984 C C . GLU A 1 125 ? -72.832 -8.426 -7.709 1.00 69.08 125 GLU A C 1
ATOM 1985 O O . GLU A 1 125 ? -71.910 -8.748 -8.465 1.00 63.29 125 GLU A O 1
ATOM 1997 N N . PHE A 1 126 ? -73.071 -7.169 -7.383 1.00 61.96 126 PHE A N 1
ATOM 1998 C CA . PHE A 1 126 ? -72.212 -6.121 -7.864 1.00 63.63 126 PHE A CA 1
ATOM 1999 C C . PHE A 1 126 ? -70.743 -6.344 -7.445 1.00 67.03 126 PHE A C 1
ATOM 2000 O O . PHE A 1 126 ? -69.816 -6.226 -8.256 1.00 62.20 126 PHE A O 1
ATOM 2017 N N . PHE A 1 127 ? -70.544 -6.675 -6.177 1.00 63.19 127 PHE A N 1
ATOM 2018 C CA . PHE A 1 127 ? -69.209 -6.846 -5.647 1.00 65.08 127 PHE A CA 1
ATOM 2019 C C . PHE A 1 127 ? -68.539 -8.121 -6.134 1.00 65.13 127 PHE A C 1
ATOM 2020 O O . PHE A 1 127 ? -67.341 -8.110 -6.412 1.00 61.47 127 PHE A O 1
ATOM 2037 N N . ALA A 1 128 ? -69.314 -9.189 -6.294 1.00 60.48 128 ALA A N 1
ATOM 2038 C CA . ALA A 1 128 ? -68.783 -10.418 -6.852 1.00 59.94 128 ALA A CA 1
ATOM 2039 C C . ALA A 1 128 ? -68.242 -10.135 -8.229 1.00 51.06 128 ALA A C 1
ATOM 2040 O O . ALA A 1 128 ? -67.145 -10.558 -8.575 1.00 55.15 128 ALA A O 1
ATOM 2047 N N . ASN A 1 129 ? -68.980 -9.383 -9.015 1.00 55.62 129 ASN A N 1
ATOM 2048 C CA . ASN A 1 129 ? -68.510 -9.053 -10.342 1.00 53.37 129 ASN A CA 1
ATOM 2049 C C . ASN A 1 129 ? -67.251 -8.176 -10.312 1.00 55.44 129 ASN A C 1
ATOM 2050 O O . ASN A 1 129 ? -66.294 -8.464 -11.012 1.00 52.98 129 ASN A O 1
ATOM 2061 N N . MET A 1 130 ? -67.238 -7.114 -9.504 1.00 60.53 130 MET A N 1
ATOM 2062 C CA . MET A 1 130 ? -66.058 -6.228 -9.435 1.00 57.46 130 MET A CA 1
ATOM 2063 C C . MET A 1 130 ? -64.816 -6.991 -8.919 1.00 45.61 130 MET A C 1
ATOM 2064 O O . MET A 1 130 ? -63.712 -6.825 -9.427 1.00 42.33 130 MET A O 1
ATOM 2078 N N . THR A 1 131 ? -65.027 -7.840 -7.923 1.00 45.90 131 THR A N 1
ATOM 2079 C CA . THR A 1 131 ? -63.974 -8.687 -7.431 1.00 47.66 131 THR A CA 1
ATOM 2080 C C . THR A 1 131 ? -63.439 -9.490 -8.604 1.00 41.98 131 THR A C 1
ATOM 2081 O O . THR A 1 131 ? -62.234 -9.499 -8.841 1.00 38.46 131 THR A O 1
ATOM 2092 N N . GLN A 1 132 ? -64.334 -10.097 -9.377 1.00 39.05 132 GLN A N 1
ATOM 2093 C CA . GLN A 1 132 ? -63.886 -10.976 -10.440 1.00 43.87 132 GLN A CA 1
ATOM 2094 C C . GLN A 1 132 ? -63.193 -10.221 -11.551 1.00 42.73 132 GLN A C 1
ATOM 2095 O O . GLN A 1 132 ? -62.204 -10.718 -12.062 1.00 39.62 132 GLN A O 1
ATOM 2109 N N . ARG A 1 133 ? -63.647 -9.017 -11.918 1.00 47.01 133 ARG A N 1
ATOM 2110 C CA . ARG A 1 133 ? -62.913 -8.343 -12.989 1.00 51.97 133 ARG A CA 1
ATOM 2111 C C . ARG A 1 133 ? -61.524 -7.911 -12.514 1.00 45.24 133 ARG A C 1
ATOM 2112 O O . ARG A 1 133 ? -60.647 -7.701 -13.355 1.00 42.18 133 ARG A O 1
ATOM 2133 N N . SER A 1 134 ? -61.280 -7.850 -11.200 1.00 40.77 134 SER A N 1
ATOM 2134 C CA . SER A 1 134 ? -59.931 -7.502 -10.744 1.00 40.80 134 SER A CA 1
ATOM 2135 C C . SER A 1 134 ? -59.056 -8.754 -10.793 1.00 40.70 134 SER A C 1
ATOM 2136 O O . SER A 1 134 ? -57.916 -8.718 -11.260 1.00 37.66 134 SER A O 1
ATOM 2144 N N . VAL A 1 135 ? -59.607 -9.866 -10.321 1.00 41.62 135 VAL A N 1
ATOM 2145 C CA . VAL A 1 135 ? -58.943 -11.152 -10.483 1.00 42.57 135 VAL A CA 1
ATOM 2146 C C . VAL A 1 135 ? -58.657 -11.449 -11.971 1.00 45.84 135 VAL A C 1
ATOM 2147 O O . VAL A 1 135 ? -57.568 -11.984 -12.306 1.00 44.71 135 VAL A O 1
ATOM 2160 N N . ASP A 1 136 ? -59.560 -11.060 -12.871 1.00 39.53 136 ASP A N 1
ATOM 2161 C CA . ASP A 1 136 ? -59.307 -11.287 -14.310 1.00 46.01 136 ASP A CA 1
ATOM 2162 C C . ASP A 1 136 ? -58.022 -10.621 -14.769 1.00 44.54 136 ASP A C 1
ATOM 2163 O O . ASP A 1 136 ? -57.349 -11.127 -15.643 1.00 43.87 136 ASP A O 1
ATOM 2172 N N . VAL A 1 137 ? -57.671 -9.490 -14.164 1.00 47.20 137 VAL A N 1
ATOM 2173 C CA . VAL A 1 137 ? -56.430 -8.816 -14.504 1.00 40.68 137 VAL A CA 1
ATOM 2174 C C . VAL A 1 137 ? -55.260 -9.725 -14.176 1.00 41.31 137 VAL A C 1
ATOM 2175 O O . VAL A 1 137 ? -54.273 -9.816 -14.889 1.00 43.67 137 VAL A O 1
ATOM 2188 N N . VAL A 1 138 ? -55.390 -10.419 -13.070 1.00 46.57 138 VAL A N 1
ATOM 2189 C CA . VAL A 1 138 ? -54.310 -11.249 -12.614 1.00 45.80 138 VAL A CA 1
ATOM 2190 C C . VAL A 1 138 ? -54.245 -12.537 -13.469 1.00 43.89 138 VAL A C 1
ATOM 2191 O O . VAL A 1 138 ? -53.175 -12.942 -13.879 1.00 45.41 138 VAL A O 1
ATOM 2204 N N . GLU A 1 139 ? -55.387 -13.169 -13.716 1.00 44.45 139 GLU A N 1
ATOM 2205 C CA . GLU A 1 139 ? -55.482 -14.305 -14.649 1.00 50.91 139 GLU A CA 1
ATOM 2206 C C . GLU A 1 139 ? -54.747 -14.055 -15.962 1.00 53.81 139 GLU A C 1
ATOM 2207 O O . GLU A 1 139 ? -53.882 -14.846 -16.382 1.00 51.61 139 GLU A O 1
ATOM 2219 N N . GLU A 1 140 ? -55.048 -12.927 -16.580 1.00 43.21 140 GLU A N 1
ATOM 2220 C CA . GLU A 1 140 ? -54.421 -12.616 -17.840 1.00 45.60 140 GLU A CA 1
ATOM 2221 C C . GLU A 1 140 ? -52.940 -12.299 -17.682 1.00 44.23 140 GLU A C 1
ATOM 2222 O O . GLU A 1 140 ? -52.134 -12.640 -18.534 1.00 41.81 140 GLU A O 1
ATOM 2234 N N . TYR A 1 141 ? -52.573 -11.637 -16.594 1.00 47.88 141 TYR A N 1
ATOM 2235 C CA . TYR A 1 141 ? -51.179 -11.272 -16.391 1.00 41.04 141 TYR A CA 1
ATOM 2236 C C . TYR A 1 141 ? -50.293 -12.522 -16.238 1.00 45.33 141 TYR A C 1
ATOM 2237 O O . TYR A 1 141 ? -49.148 -12.540 -16.700 1.00 46.28 141 TYR A O 1
ATOM 2255 N N . LEU A 1 142 ? -50.831 -13.570 -15.629 1.00 43.39 142 LEU A N 1
ATOM 2256 C CA . LEU A 1 142 ? -50.038 -14.717 -15.244 1.00 52.63 142 LEU A CA 1
ATOM 2257 C C . LEU A 1 142 ? -49.896 -15.730 -16.404 1.00 54.45 142 LEU A C 1
ATOM 2258 O O . LEU A 1 142 ? -49.191 -16.734 -16.266 1.00 49.50 142 LEU A O 1
ATOM 2274 N N . GLN A 1 143 ? -50.608 -15.486 -17.505 1.00 52.74 143 GLN A N 1
ATOM 2275 C CA . GLN A 1 143 ? -50.474 -16.295 -18.714 1.00 58.25 143 GLN A CA 1
ATOM 2276 C C . GLN A 1 143 ? -49.018 -16.248 -19.135 1.00 59.87 143 GLN A C 1
ATOM 2277 O O . GLN A 1 143 ? -48.447 -15.177 -19.340 1.00 61.09 143 GLN A O 1
ATOM 2291 N N . ASP A 1 144 ? -48.387 -17.403 -19.210 1.00 55.92 144 ASP A N 1
ATOM 2292 C CA . ASP A 1 144 ? -46.945 -17.421 -19.437 1.00 61.56 144 ASP A CA 1
ATOM 2293 C C . ASP A 1 144 ? -46.109 -16.625 -18.409 1.00 62.38 144 ASP A C 1
ATOM 2294 O O . ASP A 1 144 ? -45.049 -16.093 -18.757 1.00 63.22 144 ASP A O 1
ATOM 2303 N N . ARG A 1 145 ? -46.553 -16.543 -17.153 1.00 54.49 145 ARG A N 1
ATOM 2304 C CA . ARG A 1 145 ? -45.660 -16.136 -16.069 1.00 52.66 145 ARG A CA 1
ATOM 2305 C C . ARG A 1 145 ? -45.802 -17.101 -14.901 1.00 53.70 145 ARG A C 1
ATOM 2306 O O . ARG A 1 145 ? -46.886 -17.653 -14.628 1.00 46.78 145 ARG A O 1
ATOM 2327 N N . THR A 1 146 ? -44.700 -17.270 -14.187 1.00 45.77 146 THR A N 1
ATOM 2328 C CA . THR A 1 146 ? -44.692 -18.145 -13.058 1.00 47.50 146 THR A CA 1
ATOM 2329 C C . THR A 1 146 ? -44.900 -17.344 -11.788 1.00 47.50 146 THR A C 1
ATOM 2330 O O . THR A 1 146 ? -45.687 -17.723 -10.964 1.00 41.29 146 THR A O 1
ATOM 2341 N N . PHE A 1 147 ? -44.153 -16.258 -11.638 1.00 48.67 147 PHE A N 1
ATOM 2342 C CA . PHE A 1 147 ? -44.202 -15.416 -10.446 1.00 51.19 147 PHE A CA 1
ATOM 2343 C C . PHE A 1 147 ? -44.755 -14.030 -10.782 1.00 52.09 147 PHE A C 1
ATOM 2344 O O . PHE A 1 147 ? -44.671 -13.601 -11.934 1.00 54.95 147 PHE A O 1
ATOM 2361 N N . LEU A 1 148 ? -45.309 -13.323 -9.793 1.00 47.62 148 LEU A N 1
ATOM 2362 C CA . LEU A 1 148 ? -45.883 -11.993 -10.065 1.00 43.69 148 LEU A CA 1
ATOM 2363 C C . LEU A 1 148 ? -44.822 -11.037 -10.516 1.00 38.05 148 LEU A C 1
ATOM 2364 O O . LEU A 1 148 ? -45.071 -10.117 -11.312 1.00 41.54 148 LEU A O 1
ATOM 2380 N N . VAL A 1 149 ? -43.634 -11.236 -9.998 1.00 39.56 149 VAL A N 1
ATOM 2381 C CA . VAL A 1 149 ? -42.541 -10.280 -10.184 1.00 43.77 149 VAL A CA 1
ATOM 2382 C C . VAL A 1 149 ? -41.213 -11.027 -10.388 1.00 47.08 149 VAL A C 1
ATOM 2383 O O . VAL A 1 149 ? -40.813 -11.815 -9.545 1.00 47.12 149 VAL A O 1
ATOM 2396 N N . GLY A 1 150 ? -40.548 -10.784 -11.512 1.00 53.72 150 GLY A N 1
ATOM 2397 C CA . GLY A 1 150 ? -39.282 -11.431 -11.819 1.00 56.17 150 GLY A CA 1
ATOM 2398 C C . GLY A 1 150 ? -39.333 -12.944 -11.901 1.00 49.70 150 GLY A C 1
ATOM 2399 O O . GLY A 1 150 ? -40.363 -13.564 -12.126 1.00 49.71 150 GLY A O 1
ATOM 2403 N N . ASP A 1 151 ? -38.190 -13.555 -11.686 1.00 57.27 151 ASP A N 1
ATOM 2404 C CA . ASP A 1 151 ? -38.030 -14.973 -11.990 1.00 62.04 151 ASP A CA 1
ATOM 2405 C C . ASP A 1 151 ? -37.949 -15.854 -10.752 1.00 61.73 151 ASP A C 1
ATOM 2406 O O . ASP A 1 151 ? -37.706 -17.045 -10.866 1.00 61.91 151 ASP A O 1
ATOM 2415 N N . GLN A 1 152 ? -38.146 -15.274 -9.574 1.00 57.25 152 GLN A N 1
ATOM 2416 C CA . GLN A 1 152 ? -38.186 -16.051 -8.349 1.00 55.49 152 GLN A CA 1
ATOM 2417 C C . GLN A 1 152 ? -39.281 -15.522 -7.408 1.00 59.18 152 GLN A C 1
ATOM 2418 O O . GLN A 1 152 ? -39.855 -14.451 -7.647 1.00 51.83 152 GLN A O 1
ATOM 2432 N N . LEU A 1 153 ? -39.575 -16.317 -6.374 1.00 57.26 153 LEU A N 1
ATOM 2433 C CA . LEU A 1 153 ? -40.580 -15.996 -5.362 1.00 53.56 153 LEU A CA 1
ATOM 2434 C C . LEU A 1 153 ? -40.241 -14.659 -4.754 1.00 51.60 153 LEU A C 1
ATOM 2435 O O . LEU A 1 153 ? -39.072 -14.376 -4.536 1.00 50.21 153 LEU A O 1
ATOM 2451 N N . SER A 1 154 ? -41.271 -13.861 -4.490 1.00 49.46 154 SER A N 1
ATOM 2452 C CA . SER A 1 154 ? -41.138 -12.552 -3.861 1.00 45.42 154 SER A CA 1
ATOM 2453 C C . SER A 1 154 ? -42.224 -12.348 -2.785 1.00 44.61 154 SER A C 1
ATOM 2454 O O . SER A 1 154 ? -43.139 -13.169 -2.655 1.00 39.25 154 SER A O 1
ATOM 2462 N N . LEU A 1 155 ? -42.142 -11.227 -2.065 1.00 42.72 155 LEU A N 1
ATOM 2463 C CA . LEU A 1 155 ? -43.091 -10.904 -1.003 1.00 40.17 155 LEU A CA 1
ATOM 2464 C C . LEU A 1 155 ? -44.507 -10.764 -1.585 1.00 40.02 155 LEU A C 1
ATOM 2465 O O . LEU A 1 155 ? -45.477 -11.207 -0.974 1.00 42.76 155 LEU A O 1
ATOM 2481 N N . ALA A 1 156 ? -44.607 -10.195 -2.776 1.00 33.77 156 ALA A N 1
ATOM 2482 C CA . ALA A 1 156 ? -45.853 -10.137 -3.509 1.00 39.81 156 ALA A CA 1
ATOM 2483 C C . ALA A 1 156 ? -46.491 -11.508 -3.750 1.00 43.57 156 ALA A C 1
ATOM 2484 O O . ALA A 1 156 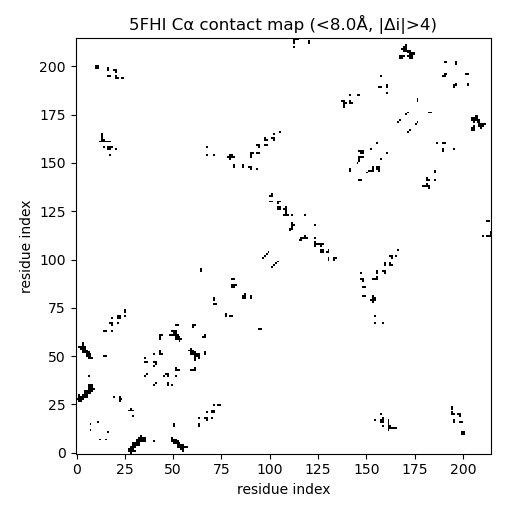? -47.717 -11.643 -3.640 1.00 40.98 156 ALA A O 1
ATOM 2491 N N . ASP A 1 157 ? -45.696 -12.524 -4.100 1.00 42.22 157 ASP A N 1
ATOM 2492 C CA . ASP A 1 157 ? -46.264 -13.849 -4.209 1.00 37.94 157 ASP A CA 1
ATOM 2493 C C . ASP A 1 157 ?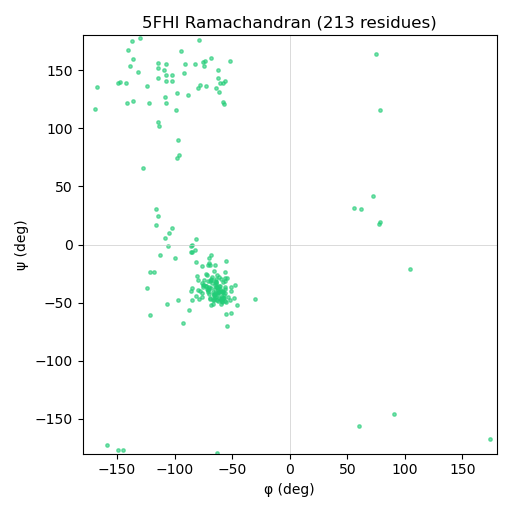 -46.913 -14.266 -2.924 1.00 38.84 157 ASP A C 1
ATOM 2494 O O . ASP A 1 157 ? -48.018 -14.766 -2.928 1.00 37.79 157 ASP A O 1
ATOM 2503 N N . LEU A 1 158 ? -46.221 -14.047 -1.808 1.00 43.38 158 LEU A N 1
ATOM 2504 C CA . LEU A 1 158 ? -46.643 -14.607 -0.537 1.00 36.74 158 LEU A CA 1
ATOM 2505 C C . LEU A 1 158 ? -47.830 -13.796 0.014 1.00 39.72 158 LEU A C 1
ATOM 2506 O O . LEU A 1 158 ? -48.841 -14.352 0.462 1.00 36.27 158 LEU A O 1
ATOM 2522 N N . PHE A 1 159 ? -47.719 -12.474 -0.115 1.00 42.11 159 PHE A N 1
ATOM 2523 C CA . PHE A 1 159 ? -48.699 -11.533 0.437 1.00 41.69 159 PHE A CA 1
ATOM 2524 C C . PHE A 1 159 ? -49.990 -11.663 -0.330 1.00 35.13 159 PHE A C 1
ATOM 2525 O O . PHE A 1 159 ? -51.044 -11.790 0.245 1.00 38.12 159 PHE A O 1
ATOM 2542 N N . CYS A 1 160 ? -49.904 -11.698 -1.641 1.00 40.94 160 CYS A N 1
ATOM 2543 C CA . CYS A 1 160 ? -51.100 -11.693 -2.484 1.00 37.56 160 CYS A CA 1
ATOM 2544 C C . CYS A 1 160 ? -51.804 -13.050 -2.514 1.00 38.02 160 CYS A C 1
ATOM 2545 O O . CYS A 1 160 ? -53.024 -13.136 -2.639 1.00 36.99 160 CYS A O 1
ATOM 2553 N N . ALA A 1 161 ? -51.030 -14.113 -2.418 1.00 39.99 161 ALA A N 1
ATOM 2554 C CA . ALA A 1 161 ? -51.577 -15.459 -2.311 1.00 38.69 161 ALA A CA 1
ATOM 2555 C C . ALA A 1 161 ? -52.377 -15.531 -1.043 1.00 37.23 161 ALA A C 1
ATOM 2556 O O . ALA A 1 161 ? -53.532 -15.979 -1.030 1.00 33.69 161 ALA A O 1
ATOM 2563 N N . GLY A 1 162 ? -51.743 -15.054 0.038 1.00 40.98 162 GLY A N 1
ATOM 2564 C CA . GLY A 1 162 ? -52.412 -14.948 1.330 1.00 38.87 162 GLY A CA 1
ATOM 2565 C C . GLY A 1 162 ? -53.707 -14.130 1.257 1.00 40.49 162 GLY A C 1
ATOM 2566 O O . GLY A 1 162 ? -54.757 -14.571 1.705 1.00 41.76 162 GLY A O 1
ATOM 2570 N N . ASN A 1 163 ? -53.656 -12.947 0.666 1.00 39.92 163 ASN A N 1
ATOM 2571 C CA . ASN A 1 163 ? -54.892 -12.209 0.404 1.00 45.84 163 ASN A CA 1
ATOM 2572 C C . ASN A 1 163 ? -55.978 -13.031 -0.327 1.00 43.63 163 ASN A C 1
ATOM 2573 O O . ASN A 1 163 ? -57.095 -13.138 0.178 1.00 38.76 163 ASN A O 1
ATOM 2584 N N . ILE A 1 164 ? -55.658 -13.536 -1.534 1.00 39.03 164 ILE A N 1
ATOM 2585 C CA . ILE A 1 164 ? -56.650 -14.215 -2.399 1.00 38.18 164 ILE A CA 1
ATOM 2586 C C . ILE A 1 164 ? -57.151 -15.496 -1.742 1.00 41.08 164 ILE A C 1
ATOM 2587 O O . ILE A 1 164 ? -58.188 -16.001 -2.095 1.00 44.34 164 ILE A O 1
ATOM 2603 N N . SER A 1 165 ? -56.435 -16.007 -0.756 1.00 38.27 165 SER A N 1
ATOM 2604 C CA . SER A 1 165 ? -56.873 -17.252 -0.125 1.00 42.08 165 SER A CA 1
ATOM 2605 C C . SER A 1 165 ? -58.297 -17.157 0.418 1.00 45.62 165 SER A C 1
ATOM 2606 O O . SER A 1 165 ? -58.979 -18.166 0.555 1.00 44.17 165 SER A O 1
ATOM 2614 N N . LEU A 1 166 ? -58.749 -15.943 0.703 1.00 44.95 166 LEU A N 1
ATOM 2615 C CA . LEU A 1 166 ? -60.113 -15.721 1.125 1.00 44.56 166 LEU A CA 1
ATOM 2616 C C . LEU A 1 166 ? -61.059 -16.268 0.064 1.00 49.06 166 LEU A C 1
ATOM 2617 O O . LEU A 1 166 ? -62.031 -16.916 0.383 1.00 47.48 166 LEU A O 1
ATOM 2633 N N . GLY A 1 167 ? -60.754 -15.998 -1.206 1.00 47.86 167 GLY A N 1
ATOM 2634 C CA . GLY A 1 167 ? -61.572 -16.469 -2.305 1.00 50.47 167 GLY A CA 1
ATOM 2635 C C . GLY A 1 167 ? -61.592 -17.992 -2.378 1.00 55.43 167 GLY A C 1
ATOM 2636 O O . GLY A 1 167 ? -62.630 -18.590 -2.659 1.00 54.65 167 GLY A O 1
ATOM 2640 N N . PHE A 1 168 ? -60.465 -18.631 -2.076 1.00 51.11 168 PHE A N 1
ATOM 2641 C CA . PHE A 1 168 ? -60.391 -20.086 -2.165 1.00 54.59 168 PHE A CA 1
ATOM 2642 C C . PHE A 1 168 ? -61.072 -20.789 -1.005 1.00 51.27 168 PHE A C 1
ATOM 2643 O O . PHE A 1 168 ? -61.420 -21.957 -1.103 1.00 53.63 168 PHE A O 1
ATOM 2660 N N . GLN A 1 169 ? -61.302 -20.064 0.082 1.00 53.02 169 GLN A N 1
ATOM 2661 C CA . GLN A 1 169 ? -61.964 -20.645 1.223 1.00 48.34 169 GLN A CA 1
ATOM 2662 C C . GLN A 1 169 ? -63.479 -20.661 1.001 1.00 52.31 169 GLN A C 1
ATOM 2663 O O . GLN A 1 169 ? -64.161 -21.537 1.529 1.00 56.17 169 GLN A O 1
ATOM 2677 N N . PHE A 1 170 ? -64.009 -19.740 0.190 1.00 52.76 170 PHE A N 1
ATOM 2678 C CA . PHE A 1 170 ? -65.468 -19.581 0.104 1.00 56.52 170 PHE A CA 1
ATOM 2679 C C . PHE A 1 170 ? -66.115 -19.703 -1.279 1.00 57.49 170 PHE A C 1
ATOM 2680 O O . PHE A 1 170 ? -67.203 -20.237 -1.361 1.00 57.28 170 PHE A O 1
ATOM 2697 N N . PHE A 1 171 ? -65.476 -19.202 -2.338 1.00 57.95 171 PHE A N 1
ATOM 2698 C CA . PHE A 1 171 ? -66.137 -19.059 -3.636 1.00 52.51 171 PHE A CA 1
ATOM 2699 C C . PHE A 1 171 ? -65.518 -19.873 -4.765 1.00 58.34 171 PHE A C 1
ATOM 2700 O O . PHE A 1 171 ? -66.188 -20.153 -5.767 1.00 56.35 171 PHE A O 1
ATOM 2717 N N . TYR A 1 172 ? -64.243 -20.222 -4.628 1.00 54.56 172 TYR A N 1
ATOM 2718 C CA . TYR A 1 172 ? -63.470 -20.676 -5.773 1.00 54.17 172 TYR A CA 1
ATOM 2719 C C . TYR A 1 172 ? -63.426 -22.186 -5.878 1.00 58.26 172 TYR A C 1
ATOM 2720 O O . TYR A 1 172 ? -62.421 -22.800 -5.545 1.00 55.08 172 TYR A O 1
ATOM 2738 N N . GLY A 1 173 ? -64.531 -22.760 -6.351 1.00 58.90 173 GLY A N 1
ATOM 2739 C CA . GLY A 1 173 ? -64.657 -24.186 -6.562 1.00 67.16 173 GLY A CA 1
ATOM 2740 C C . GLY A 1 173 ? -63.975 -24.664 -7.837 1.00 66.44 173 GLY A C 1
ATOM 2741 O O . GLY A 1 173 ? -63.462 -23.870 -8.615 1.00 61.08 173 GLY A O 1
ATOM 2745 N N . LYS A 1 174 ? -63.984 -25.976 -8.050 1.00 71.29 174 LYS A N 1
ATOM 2746 C CA . LYS A 1 174 ? -63.337 -26.577 -9.224 1.00 74.07 174 LYS A CA 1
ATOM 2747 C C . LYS A 1 174 ? -63.783 -25.899 -10.514 1.00 65.64 174 LYS A C 1
ATOM 2748 O O . LYS A 1 174 ? -62.988 -25.675 -11.425 1.00 64.42 174 LYS A O 1
ATOM 2767 N N . ALA A 1 175 ? -65.061 -25.574 -10.582 1.00 56.13 175 ALA A N 1
ATOM 2768 C CA . ALA A 1 175 ? -65.587 -24.844 -11.716 1.00 57.15 175 ALA A CA 1
ATOM 2769 C C . ALA A 1 175 ? -64.824 -23.538 -11.940 1.00 67.01 175 ALA A C 1
ATOM 2770 O O . ALA A 1 175 ? -64.251 -23.316 -13.009 1.00 65.68 175 ALA A O 1
ATOM 2777 N N . TRP A 1 176 ? -64.844 -22.670 -10.928 1.00 63.25 176 TRP A N 1
ATOM 2778 C CA . TRP A 1 176 ? -64.071 -21.430 -10.948 1.00 57.80 176 TRP A CA 1
ATOM 2779 C C . TRP A 1 176 ? -62.625 -21.668 -11.362 1.00 56.43 176 TRP A C 1
ATOM 2780 O O . TRP A 1 176 ? -62.081 -20.935 -12.183 1.00 54.63 176 TRP A O 1
ATOM 2801 N N . ARG A 1 177 ? -61.999 -22.684 -10.789 1.00 54.51 177 ARG A N 1
ATOM 2802 C CA . ARG A 1 177 ? -60.605 -22.967 -11.100 1.00 58.70 177 ARG A CA 1
ATOM 2803 C C . ARG A 1 177 ? -60.409 -23.356 -12.576 1.00 60.32 177 ARG A C 1
ATOM 2804 O O . ARG A 1 177 ? -59.362 -23.084 -13.160 1.00 56.72 177 ARG A O 1
ATOM 2825 N N . GLN A 1 178 ? -61.429 -23.970 -13.173 1.00 64.07 178 GLN A N 1
ATOM 2826 C CA . GLN A 1 178 ? -61.454 -24.234 -14.619 1.00 67.72 178 GLN A CA 1
ATOM 2827 C C . GLN A 1 178 ? -61.439 -22.966 -15.468 1.00 63.92 178 GLN A C 1
ATOM 2828 O O . GLN A 1 178 ? -60.753 -22.897 -16.485 1.00 53.56 178 GLN A O 1
ATOM 2842 N N . GLN A 1 179 ? -62.215 -21.967 -15.067 1.00 68.73 179 GLN A N 1
ATOM 2843 C CA . GLN A 1 179 ? -62.212 -20.705 -15.794 1.00 71.00 179 GLN A CA 1
ATOM 2844 C C . GLN A 1 179 ? -61.035 -19.803 -15.389 1.00 60.13 179 GLN A C 1
ATOM 2845 O O . GLN A 1 179 ? -60.683 -18.870 -16.099 1.00 53.36 179 GLN A O 1
ATOM 2859 N N . ASN A 1 180 ? -60.390 -20.106 -14.274 1.00 58.88 180 ASN A N 1
ATOM 2860 C CA . ASN A 1 180 ? -59.271 -19.283 -13.826 1.00 61.48 180 ASN A CA 1
ATOM 2861 C C . ASN A 1 180 ? -58.035 -20.133 -13.545 1.00 59.50 180 ASN A C 1
ATOM 2862 O O . ASN A 1 180 ? -57.593 -20.251 -12.409 1.00 56.33 180 ASN A O 1
ATOM 2873 N N . PRO A 1 181 ? -57.480 -20.741 -14.593 1.00 55.72 181 PRO A N 1
ATOM 2874 C CA . PRO A 1 181 ? -56.453 -21.772 -14.429 1.00 55.71 181 PRO A CA 1
ATOM 2875 C C . PRO A 1 181 ? -55.106 -21.219 -14.048 1.00 49.02 181 PRO A C 1
ATOM 2876 O O . PRO A 1 181 ? -54.371 -21.891 -13.330 1.00 48.55 181 PRO A O 1
ATOM 2887 N N . ASN A 1 182 ? -54.764 -20.042 -14.559 1.00 50.01 182 ASN A N 1
ATOM 2888 C CA . ASN A 1 182 ? -53.473 -19.433 -14.244 1.00 51.75 182 ASN A CA 1
ATOM 2889 C C . ASN A 1 182 ? -53.420 -18.955 -12.794 1.00 51.56 182 ASN A C 1
ATOM 2890 O O . ASN A 1 182 ? -52.383 -19.079 -12.132 1.00 45.31 182 ASN A O 1
ATOM 2901 N N . VAL A 1 183 ? -54.534 -18.432 -12.282 1.00 47.94 183 VAL A N 1
ATOM 2902 C CA . VAL A 1 183 ? -54.523 -17.899 -10.941 1.00 52.03 183 VAL A CA 1
ATOM 2903 C C . VAL A 1 183 ? -54.534 -19.091 -10.048 1.00 45.90 183 VAL A C 1
ATOM 2904 O O . VAL A 1 183 ? -53.903 -19.086 -8.989 1.00 41.65 183 VAL A O 1
ATOM 2917 N N . SER A 1 184 ? -55.258 -20.116 -10.474 1.00 42.64 184 SER A N 1
ATOM 2918 C CA . SER A 1 184 ? -55.367 -21.305 -9.648 1.00 48.39 184 SER A CA 1
ATOM 2919 C C . SER A 1 184 ? -54.015 -21.980 -9.556 1.00 48.06 184 SER A C 1
ATOM 2920 O O . SER A 1 184 ? -53.588 -22.391 -8.484 1.00 43.86 184 SER A O 1
ATOM 2928 N N . ARG A 1 185 ? -53.311 -22.021 -10.670 1.00 45.45 185 ARG A N 1
ATOM 2929 C CA . ARG A 1 185 ? -52.055 -22.744 -10.712 1.00 49.92 185 ARG A CA 1
ATOM 2930 C C . ARG A 1 185 ? -51.011 -22.012 -9.883 1.00 51.11 185 ARG A C 1
ATOM 2931 O O . ARG A 1 185 ? -50.209 -22.665 -9.185 1.00 41.13 185 ARG A O 1
ATOM 2952 N N . TRP A 1 186 ? -50.981 -20.675 -10.025 1.00 47.01 186 TRP A N 1
ATOM 2953 C CA . TRP A 1 186 ? -50.056 -19.808 -9.264 1.00 41.79 186 TRP A CA 1
ATOM 2954 C C . TRP A 1 186 ? -50.338 -19.829 -7.780 1.00 45.87 186 TRP A C 1
ATOM 2955 O O . TRP A 1 186 ? -49.422 -19.888 -6.962 1.00 45.08 186 TRP A O 1
ATOM 2976 N N . TYR A 1 187 ? -51.611 -19.801 -7.431 1.00 43.36 187 TYR A N 1
ATOM 2977 C CA . TYR A 1 187 ? -51.979 -19.808 -6.035 1.00 44.94 187 TYR A CA 1
ATOM 2978 C C . TYR A 1 187 ? -51.563 -21.127 -5.422 1.00 46.54 187 TYR A C 1
ATOM 2979 O O . TYR A 1 187 ? -50.990 -21.172 -4.338 1.00 40.98 187 TYR A O 1
ATOM 2997 N N . GLU A 1 188 ? -51.872 -22.217 -6.129 1.00 53.26 188 GLU A N 1
ATOM 2998 C CA . GLU A 1 188 ? -51.567 -23.548 -5.609 1.00 54.33 188 GLU A CA 1
ATOM 2999 C C . GLU A 1 188 ? -50.037 -23.689 -5.468 1.00 46.77 188 GLU A C 1
ATOM 3000 O O . GLU A 1 188 ? -49.547 -24.379 -4.597 1.00 49.16 188 GLU A O 1
ATOM 3012 N N . MET A 1 189 ? -49.282 -22.948 -6.254 1.00 41.90 189 MET A N 1
ATOM 3013 C CA . MET A 1 189 ? -47.839 -23.098 -6.223 1.00 43.53 189 MET A CA 1
ATOM 3014 C C . MET A 1 189 ? -47.264 -22.374 -5.021 1.00 48.83 189 MET A C 1
ATOM 3015 O O . MET A 1 189 ? -46.420 -22.934 -4.319 1.00 51.81 189 MET A O 1
ATOM 3029 N N . VAL A 1 190 ? -47.703 -21.132 -4.800 1.00 44.87 190 VAL A N 1
ATOM 3030 C CA . VAL A 1 190 ? -47.296 -20.377 -3.632 1.00 45.36 190 VAL A CA 1
ATOM 3031 C C . VAL A 1 190 ? -47.646 -21.107 -2.349 1.00 42.96 190 VAL A C 1
ATOM 3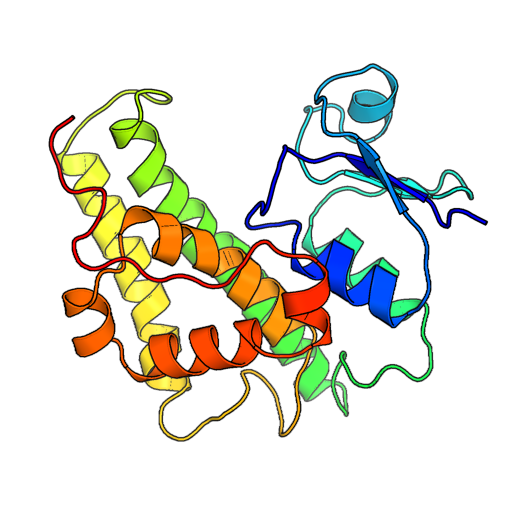032 O O . VAL A 1 190 ? -46.865 -21.136 -1.422 1.00 42.28 190 VAL A O 1
ATOM 3045 N N . CYS A 1 191 ? -48.808 -21.732 -2.311 1.00 44.34 191 CYS A N 1
ATOM 3046 C CA . CYS A 1 191 ? -49.243 -22.396 -1.109 1.00 43.55 191 CYS A CA 1
ATOM 3047 C C . CYS A 1 191 ? -48.445 -23.628 -0.817 1.00 48.65 191 CYS A C 1
ATOM 3048 O O . CYS A 1 191 ? -48.575 -24.173 0.275 1.00 53.74 191 CYS A O 1
ATOM 3056 N N . HIS A 1 192 ? -47.637 -24.086 -1.777 1.00 51.14 192 HIS A N 1
ATOM 3057 C CA . HIS A 1 192 ? -46.790 -25.258 -1.556 1.00 44.54 192 HIS A CA 1
ATOM 3058 C C . HIS A 1 192 ? -45.336 -24.856 -1.374 1.00 37.18 192 HIS A C 1
ATOM 3059 O O . HIS A 1 192 ? -44.486 -25.694 -1.142 1.00 43.03 192 HIS A O 1
ATOM 3073 N N . GLN A 1 193 ? -45.027 -23.580 -1.467 1.00 39.28 193 GLN A N 1
ATOM 3074 C CA . GLN A 1 193 ? -43.681 -23.141 -1.097 1.00 48.54 193 GLN A CA 1
ATOM 3075 C C . GLN A 1 193 ? -43.463 -23.391 0.377 1.00 48.81 193 GLN A C 1
ATOM 3076 O O . GLN A 1 193 ? -44.353 -23.122 1.170 1.00 54.48 193 GLN A O 1
ATOM 3090 N N . PRO A 1 194 ? -42.311 -23.952 0.758 1.00 51.95 194 PRO A N 1
ATOM 3091 C CA . PRO A 1 194 ? -42.139 -24.240 2.187 1.00 54.67 194 PRO A CA 1
ATOM 3092 C C . PRO A 1 194 ? -42.314 -23.031 3.121 1.00 50.13 194 PRO A C 1
ATOM 3093 O O . PRO A 1 194 ? -42.924 -23.155 4.197 1.00 45.38 194 PRO A O 1
ATOM 3104 N N . ILE A 1 195 ? -41.831 -21.869 2.699 1.00 49.15 195 ILE A N 1
ATOM 3105 C CA . ILE A 1 195 ? -41.849 -20.685 3.556 1.00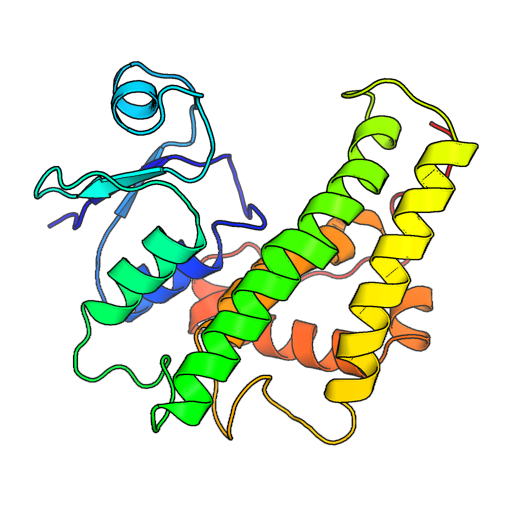 47.31 195 ILE A CA 1
ATOM 3106 C C . ILE A 1 195 ? -43.267 -20.341 3.930 1.00 51.20 195 ILE A C 1
ATOM 3107 O O . ILE A 1 195 ? -43.553 -19.968 5.067 1.00 50.19 195 ILE A O 1
ATOM 3123 N N . TYR A 1 196 ? -44.167 -20.561 2.978 1.00 47.05 196 TYR A N 1
ATOM 3124 C CA . TYR A 1 196 ? -45.587 -20.271 3.150 1.00 46.03 196 TYR A CA 1
ATOM 3125 C C . TYR A 1 196 ? -46.362 -21.404 3.799 1.00 42.35 196 TYR A C 1
ATOM 3126 O O . TYR A 1 196 ? -47.242 -21.174 4.615 1.00 46.06 196 TYR A O 1
ATOM 3144 N N . ALA A 1 197 ? -46.061 -22.633 3.440 1.00 47.78 197 ALA A N 1
ATOM 3145 C CA . ALA A 1 197 ? -46.824 -23.765 3.958 1.00 48.11 197 ALA A CA 1
ATOM 3146 C C . ALA A 1 197 ? -46.470 -24.004 5.434 1.00 42.73 197 ALA A C 1
ATOM 3147 O O . ALA A 1 197 ? -47.264 -24.526 6.198 1.00 40.61 197 ALA A O 1
ATOM 3154 N N . ALA A 1 198 ? -45.282 -23.597 5.828 1.00 40.47 198 ALA A N 1
ATOM 3155 C CA . ALA A 1 198 ? -44.841 -23.747 7.197 1.00 43.49 198 ALA A CA 1
ATOM 3156 C C . ALA A 1 198 ? -45.759 -23.097 8.214 1.00 48.87 198 ALA A C 1
ATOM 3157 O O . ALA A 1 198 ? -45.848 -23.568 9.350 1.00 50.68 198 ALA A O 1
ATOM 3164 N N . VAL A 1 199 ? -46.413 -22.001 7.831 1.00 52.07 199 VAL A N 1
ATOM 3165 C CA . VAL A 1 199 ? -47.191 -21.223 8.793 1.00 50.93 199 VAL A CA 1
ATOM 3166 C C . VAL A 1 199 ? -48.675 -21.227 8.511 1.00 49.90 199 VAL A C 1
ATOM 3167 O O . VAL A 1 199 ? -49.364 -20.323 8.924 1.00 54.30 199 VAL A O 1
ATOM 3180 N N . THR A 1 200 ? -49.173 -22.246 7.823 1.00 48.00 200 THR A N 1
ATOM 3181 C CA . THR A 1 200 ? -50.579 -22.293 7.458 1.00 49.42 200 THR A CA 1
ATOM 3182 C C . THR A 1 200 ? -51.102 -23.700 7.712 1.00 53.79 200 THR A C 1
ATOM 3183 O O . THR A 1 200 ? -50.334 -24.651 7.808 1.00 54.77 200 THR A O 1
ATOM 3194 N N . ASP A 1 201 ? -52.410 -23.835 7.835 1.00 52.64 201 ASP A N 1
ATOM 3195 C CA . ASP A 1 201 ? -53.029 -25.147 7.884 1.00 62.68 201 ASP A CA 1
ATOM 3196 C C . ASP A 1 201 ? -52.809 -25.912 6.567 1.00 64.43 201 ASP A C 1
ATOM 3197 O O . ASP A 1 201 ? -52.164 -25.404 5.649 1.00 63.32 201 ASP A O 1
ATOM 3206 N N . LYS A 1 202 ? -53.335 -27.129 6.463 1.00 66.86 202 LYS A N 1
ATOM 3207 C CA . LYS A 1 202 ? -53.001 -27.976 5.316 1.00 69.75 202 LYS A CA 1
ATOM 3208 C C . LYS A 1 202 ? -53.789 -27.543 4.111 1.00 64.14 202 LYS A C 1
ATOM 3209 O O . LYS A 1 202 ? -54.980 -27.262 4.200 1.00 66.63 202 LYS A O 1
ATOM 3228 N N . PHE A 1 203 ? -53.110 -27.508 2.977 1.00 59.66 203 PHE A N 1
ATOM 3229 C CA . PHE A 1 203 ? -53.678 -26.939 1.777 1.00 57.68 203 PHE A CA 1
ATOM 3230 C C . PHE A 1 203 ? -54.895 -27.748 1.401 1.00 66.17 203 PHE A C 1
ATOM 3231 O O . PHE A 1 203 ? -54.915 -28.957 1.605 1.00 72.65 203 PHE A O 1
ATOM 3248 N N . GLN A 1 204 ? -55.929 -27.078 0.896 1.00 66.79 204 GLN A N 1
ATOM 3249 C CA . GLN A 1 204 ? -57.168 -27.757 0.548 1.00 69.82 204 GLN A CA 1
ATOM 3250 C C . GLN A 1 204 ? -58.095 -26.863 -0.281 1.00 74.15 204 GLN A C 1
ATOM 3251 O O . GLN A 1 204 ? -58.295 -25.694 0.037 1.00 77.36 204 GLN A O 1
ATOM 3265 N N . LEU A 1 205 ? -58.666 -27.431 -1.338 1.00 69.14 205 LEU A N 1
ATOM 3266 C CA . LEU A 1 205 ? -59.494 -26.677 -2.267 1.00 64.86 205 LEU A CA 1
ATOM 3267 C C . LEU A 1 205 ? -60.940 -27.149 -2.219 1.00 66.70 205 LEU A C 1
ATOM 3268 O O . LEU A 1 205 ? -61.230 -28.289 -1.886 1.00 72.68 205 LEU A O 1
ATOM 3284 N N . LEU A 1 206 ? -61.854 -26.248 -2.521 1.00 65.68 206 LEU A N 1
ATOM 3285 C CA . LEU A 1 206 ? -63.259 -26.573 -2.527 1.00 67.74 206 LEU A CA 1
ATOM 3286 C C . LEU A 1 206 ? -63.591 -27.397 -3.748 1.00 69.69 206 LEU A C 1
ATOM 3287 O O . LEU A 1 206 ? -62.938 -27.250 -4.761 1.00 67.42 206 LEU A O 1
ATOM 3303 N N . ASP A 1 207 ? -64.638 -28.215 -3.675 1.00 69.22 207 ASP A N 1
ATOM 3304 C CA . ASP A 1 207 ? -65.211 -28.799 -4.880 1.00 66.54 207 ASP A CA 1
ATOM 3305 C C . ASP A 1 207 ? -66.347 -27.873 -5.336 1.00 66.44 207 ASP A C 1
ATOM 3306 O O . ASP A 1 207 ? -66.264 -27.199 -6.376 1.00 67.61 207 ASP A O 1
ATOM 3315 N N . GLU A 1 208 ? -67.401 -27.814 -4.543 1.00 64.38 208 GLU A N 1
ATOM 3316 C CA . GLU A 1 208 ? -68.440 -26.827 -4.774 1.00 70.06 208 GLU A CA 1
ATOM 3317 C C . GLU A 1 208 ? -68.130 -25.561 -3.956 1.00 71.86 208 GLU A C 1
ATOM 3318 O O . GLU A 1 208 ? -67.536 -25.645 -2.867 1.00 66.62 208 GLU A O 1
ATOM 3330 N N . PRO A 1 209 ? -68.507 -24.384 -4.481 1.00 68.70 209 PRO A N 1
ATOM 3331 C CA . PRO A 1 209 ? -68.364 -23.193 -3.636 1.00 62.33 209 PRO A CA 1
ATOM 3332 C C . PRO A 1 209 ? -69.148 -23.361 -2.362 1.00 65.26 209 PRO A C 1
ATOM 3333 O O . PRO A 1 209 ? -70.251 -23.891 -2.435 1.00 67.47 209 PRO A O 1
ATOM 3344 N N . LYS A 1 210 ? -68.591 -22.947 -1.229 1.00 64.91 210 LYS A N 1
ATOM 3345 C CA . LYS A 1 210 ? -69.358 -22.835 0.004 1.00 59.88 210 LYS A CA 1
ATOM 3346 C C . LYS A 1 210 ? -70.395 -21.716 -0.044 1.00 65.72 210 LYS A C 1
ATOM 3347 O O . LYS A 1 210 ? -71.210 -21.600 0.867 1.00 66.57 210 LYS A O 1
ATOM 3366 N N . LEU A 1 211 ? -70.374 -20.877 -1.075 1.00 70.09 211 LEU A N 1
ATOM 3367 C CA . LEU A 1 211 ? -71.331 -19.776 -1.120 1.00 72.74 211 LEU A CA 1
ATOM 3368 C C . LEU A 1 211 ? -71.754 -19.346 -2.501 1.00 78.46 211 LEU A C 1
ATOM 3369 O O . LEU A 1 211 ? -70.967 -19.271 -3.453 1.00 68.70 211 LEU A O 1
ATOM 3385 N N . THR A 1 212 ? -73.050 -19.086 -2.557 1.00 97.54 212 THR A N 1
ATOM 3386 C CA . THR A 1 212 ? -73.736 -18.455 -3.657 1.00 107.15 212 THR A CA 1
ATOM 3387 C C . THR A 1 212 ? -74.781 -17.657 -2.885 1.00 111.44 212 THR A C 1
ATOM 3388 O O . THR A 1 212 ? -74.756 -17.687 -1.649 1.00 109.76 212 THR A O 1
ATOM 3399 N N . ASN A 1 213 ? -75.686 -16.953 -3.558 1.00 123.50 213 ASN A N 1
ATOM 3400 C CA . ASN A 1 213 ? -76.819 -16.344 -2.847 1.00 114.08 213 ASN A CA 1
ATOM 3401 C C . ASN A 1 213 ? -78.131 -17.056 -3.168 1.00 109.73 213 ASN A C 1
ATOM 3402 O O . ASN A 1 213 ? -78.293 -17.563 -4.289 1.00 98.08 213 ASN A O 1
ATOM 3413 N N . ASN A 1 214 ? -79.091 -17.069 -2.234 1.00 125.08 214 ASN A N 1
ATOM 3414 C CA . ASN A 1 214 ? -79.095 -16.271 -0.989 1.00 122.65 214 ASN A CA 1
ATOM 3415 C C . ASN A 1 214 ? -78.833 -17.023 0.320 1.00 112.00 214 ASN A C 1
ATOM 3416 O O . ASN A 1 214 ? -79.072 -18.232 0.415 1.00 98.62 214 ASN A O 1
ATOM 3427 N N . PRO A 1 215 ? -78.337 -16.292 1.335 1.00 110.02 215 PRO A N 1
ATOM 3428 C CA . PRO A 1 215 ? -78.418 -16.618 2.765 1.00 105.76 215 PRO A CA 1
ATOM 3429 C C . PRO A 1 215 ? -79.170 -15.561 3.568 1.00 94.47 215 PRO A C 1
ATOM 3430 O O . PRO A 1 215 ? -78.852 -14.375 3.441 1.00 83.98 215 PRO A O 1
#

InterPro domains:
  IPR004045 Glutathione S-transferase, N-terminal [PF02798] (5-72)
  IPR004045 Glutathione S-transferase, N-terminal [PS50404] (2-79)
  IPR004046 Glutathione S-transferase, C-terminal [PF00043] (131-194)
  IPR010987 Glutathione S-transferase, C-terminal-like [PS50405] (84-222)
  IPR036249 Thioredoxin-like superfamily [SSF52833] (1-74)
  IPR036282 Glutathione S-transferase, C-terminal domain superfamily [SSF47616] (70-206)
  IPR040079 Glutathione transferase family [SFLDS00019] (5-190)

Sequence (215 aa):
MVFGTLYTFPGDQCRTIAIKAVAKANGLDLDIRETPRTPDHLSISKLGKVPAFQGADSFKLFECMAIALYITSQNEQTTLLGKDKKEYAEIIKWMSFFNTEIVILMTQQLLPQLGVIPYDRDQVEFFANMTQRSVDVVEEYLQDRTFLVGDQLSLADLFCAGNISLGFQFFYGKAWRQQNPNVSRWYEMVCHQPIYAAVTDKFQLLDEPKLTNNP

Solvent-accessible surface area: 11335 Å² total; per-residue (Å²): 226,53,45,1,25,0,15,1,88,94,42,61,33,21,59,0,5,3,1,39,0,2,2,136,59,36,64,33,84,27,50,51,130,84,91,43,145,48,115,90,0,65,57,12,6,181,123,4,132,22,5,0,0,33,7,74,118,63,84,103,32,109,111,6,42,39,0,0,34,57,0,0,57,70,51,157,158,37,76,15,29,32,144,66,182,163,22,90,58,57,0,52,95,8,0,42,43,2,24,55,77,1,1,83,29,1,40,66,18,10,40,12,9,96,60,103,82,118,74,68,105,119,106,2,85,106,36,25,96,49,3,48,155,12,1,68,73,1,24,139,53,0,111,137,96,79,31,0,4,23,107,84,24,3,0,0,0,0,3,0,0,0,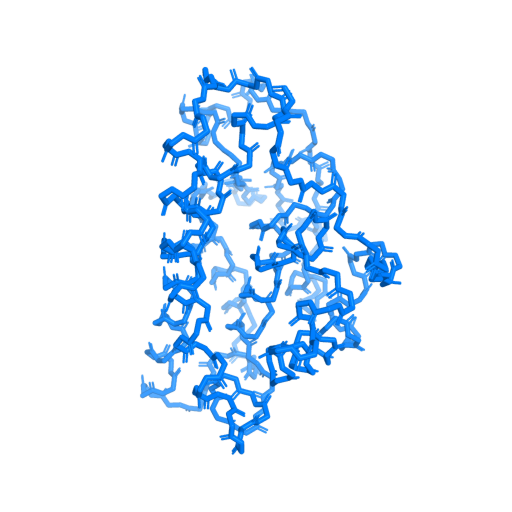1,1,17,25,0,7,105,28,23,9,1,106,72,36,39,115,156,6,69,16,2,11,104,0,15,72,53,0,9,105,47,106,38,6,46,64,25,33,114,201,58,154,47,33,100,128,48,133,31,91,29,108,86

CATH classification: 3.40.30.10 (+1 more: 1.20.1050.10)

Radius of gyration: 17.28 Å; Cα contacts (8 Å, |Δi|>4): 326; chains: 1; bounding box: 49×32×45 Å

B-factor: mean 62.83, std 21.17, range [29.61, 172.26]